Protein AF-A0A969T893-F1 (afdb_monomer_lite)

pLDDT: mean 84.57, std 11.79, range [34.81, 97.88]

Radius of gyration: 26.23 Å; chains: 1; bounding box: 63×51×63 Å

Structure (mmCIF, N/CA/C/O backbone):
data_AF-A0A969T893-F1
#
_entry.id   AF-A0A969T893-F1
#
loop_
_atom_site.group_PDB
_atom_site.id
_atom_site.type_symbol
_atom_site.label_atom_id
_atom_site.label_alt_id
_atom_site.label_comp_id
_atom_site.label_asym_id
_atom_site.label_entity_id
_atom_site.label_seq_id
_atom_site.pdbx_PDB_ins_code
_atom_site.Cartn_x
_atom_site.Cartn_y
_atom_site.Cartn_z
_atom_site.occupancy
_atom_site.B_iso_or_equiv
_atom_site.auth_seq_id
_atom_site.auth_comp_id
_atom_site.auth_asym_id
_atom_site.auth_atom_id
_atom_site.pdbx_PDB_model_num
ATOM 1 N N . MET A 1 1 ? -31.588 -0.074 7.763 1.00 34.81 1 MET A N 1
ATOM 2 C CA . MET A 1 1 ? -30.887 1.137 8.242 1.00 34.81 1 MET A CA 1
ATOM 3 C C . MET A 1 1 ? -30.073 0.731 9.460 1.00 34.81 1 MET A C 1
ATOM 5 O O . MET A 1 1 ? -30.646 0.595 10.532 1.00 34.81 1 MET A O 1
ATOM 9 N N . ASN A 1 2 ? -28.788 0.405 9.280 1.00 41.78 2 ASN A N 1
ATOM 10 C CA . ASN A 1 2 ? -27.920 0.052 10.407 1.00 41.78 2 ASN A CA 1
ATOM 11 C C . ASN A 1 2 ? -27.783 1.277 11.311 1.00 41.78 2 ASN A C 1
ATOM 13 O O . ASN A 1 2 ? -27.511 2.373 10.822 1.00 41.78 2 ASN A O 1
ATOM 17 N N . SER A 1 3 ? -27.997 1.107 12.616 1.00 44.56 3 SER A N 1
ATOM 18 C CA . SER A 1 3 ? -27.698 2.157 13.586 1.00 44.56 3 SER A CA 1
ATOM 19 C C . SER A 1 3 ? -26.225 2.529 13.425 1.00 44.56 3 SER A C 1
ATOM 21 O O . SER A 1 3 ? -25.372 1.657 13.603 1.00 44.56 3 SER A O 1
ATOM 23 N N . LEU A 1 4 ? -25.929 3.778 13.062 1.00 57.06 4 LEU A N 1
ATOM 24 C CA . LEU A 1 4 ? -24.559 4.278 12.940 1.00 57.06 4 LEU A CA 1
ATOM 25 C C . LEU A 1 4 ? -23.829 4.007 14.260 1.00 57.06 4 LEU A C 1
ATOM 27 O O . LEU A 1 4 ? -24.128 4.605 15.295 1.00 57.06 4 LEU A O 1
ATOM 31 N N . SER A 1 5 ? -22.924 3.030 14.246 1.00 67.00 5 SER A N 1
ATOM 32 C CA . SER A 1 5 ? -22.119 2.685 15.408 1.00 67.00 5 SER A CA 1
ATOM 33 C C . SER A 1 5 ? -21.242 3.877 15.774 1.00 67.00 5 SER A C 1
ATOM 35 O O . SER A 1 5 ? -20.654 4.506 14.895 1.00 67.00 5 SER A O 1
ATOM 37 N N . THR A 1 6 ? -21.127 4.177 17.066 1.00 84.31 6 THR A N 1
ATOM 38 C CA . THR A 1 6 ? -20.240 5.233 17.560 1.00 84.31 6 THR A CA 1
ATOM 39 C C . THR A 1 6 ? -18.818 5.024 17.038 1.00 84.31 6 THR A C 1
ATOM 41 O O . THR A 1 6 ? -18.181 4.016 17.361 1.00 84.31 6 THR A O 1
ATOM 44 N N . THR A 1 7 ? -18.344 5.974 16.231 1.00 88.56 7 THR A N 1
ATOM 45 C CA . THR A 1 7 ? -17.063 5.891 15.522 1.00 88.56 7 THR A CA 1
ATOM 46 C C . THR A 1 7 ? -16.061 6.863 16.139 1.00 88.56 7 THR A C 1
ATOM 48 O O . THR A 1 7 ? -16.397 8.017 16.425 1.00 88.56 7 THR A O 1
ATOM 51 N N . GLY A 1 8 ? -14.837 6.391 16.374 1.00 90.06 8 GLY A N 1
ATOM 52 C CA . GLY A 1 8 ? -13.720 7.205 16.847 1.00 90.06 8 GLY A CA 1
ATOM 53 C C . GLY A 1 8 ? -12.590 7.240 15.826 1.00 90.06 8 GLY A C 1
ATOM 54 O O . GLY A 1 8 ? -12.178 6.185 15.348 1.00 90.06 8 GLY A O 1
ATOM 55 N N . ILE A 1 9 ? -12.097 8.437 15.502 1.00 90.81 9 ILE A N 1
ATOM 56 C CA . ILE A 1 9 ? -11.007 8.660 14.547 1.00 90.81 9 ILE A CA 1
ATOM 57 C C . ILE A 1 9 ? -9.758 9.131 15.292 1.00 90.81 9 ILE A C 1
ATOM 59 O O . ILE A 1 9 ? -9.785 10.111 16.041 1.00 90.81 9 ILE A O 1
ATOM 63 N N . TYR A 1 10 ? -8.652 8.441 15.040 1.00 89.81 10 TYR A N 1
ATOM 64 C CA . TYR A 1 10 ? -7.343 8.715 15.614 1.00 89.81 10 TYR A CA 1
ATOM 65 C C . TYR A 1 10 ? -6.355 9.025 14.494 1.00 89.81 10 TYR A C 1
ATOM 67 O O . TYR A 1 10 ? -6.099 8.180 13.636 1.00 89.81 10 TYR A O 1
ATOM 75 N N . PHE A 1 11 ? -5.805 10.238 14.501 1.00 89.31 11 PHE A N 1
ATOM 76 C CA . PHE A 1 11 ? -4.876 10.695 13.472 1.00 89.31 11 PHE A CA 1
ATOM 77 C C . PHE A 1 11 ? -3.423 10.458 13.891 1.00 89.31 11 PHE A C 1
ATOM 79 O O . PHE A 1 11 ? -2.963 11.085 14.840 1.00 89.31 11 PHE A O 1
ATOM 86 N N . TYR A 1 12 ? -2.687 9.594 13.198 1.00 87.75 12 TYR A N 1
ATOM 87 C CA . TYR A 1 12 ? -1.300 9.254 13.523 1.00 87.75 12 TYR A CA 1
ATOM 88 C C . TYR A 1 12 ? -0.337 9.639 12.399 1.00 87.75 12 TYR A C 1
ATOM 90 O O . TYR A 1 12 ? -0.480 9.174 11.274 1.00 87.75 12 TYR A O 1
ATOM 98 N N . PHE A 1 13 ? 0.667 10.456 12.729 1.00 84.00 13 PHE A N 1
ATOM 99 C CA . PHE A 1 13 ? 1.711 10.887 11.799 1.00 84.00 13 PHE A CA 1
ATOM 100 C C . PHE A 1 13 ? 3.097 10.566 12.363 1.00 84.00 13 PHE A C 1
ATOM 102 O O . PHE A 1 13 ? 3.446 11.022 13.453 1.00 84.00 13 PHE A O 1
ATOM 109 N N . SER A 1 14 ? 3.898 9.797 11.628 1.00 75.81 14 SER A N 1
ATOM 110 C CA . SER A 1 14 ? 5.196 9.277 12.075 1.00 75.81 14 SER A CA 1
ATOM 111 C C . SER A 1 14 ? 6.263 10.357 12.312 1.00 75.81 14 SER A C 1
ATOM 113 O O . SER A 1 14 ? 7.111 10.200 13.191 1.00 75.81 14 SER A O 1
ATOM 115 N N . LYS A 1 15 ? 6.223 11.469 11.562 1.00 68.44 15 LYS A N 1
ATOM 116 C CA . LYS A 1 15 ? 7.228 12.554 11.602 1.00 68.44 15 LYS A CA 1
ATOM 117 C C . LYS A 1 15 ? 6.696 13.888 12.144 1.00 68.44 15 LYS A C 1
ATOM 119 O O . LYS A 1 15 ? 7.289 14.935 11.899 1.00 68.44 15 LYS A O 1
ATOM 124 N N . GLY A 1 16 ? 5.620 13.845 12.930 1.00 62.06 16 GLY A N 1
ATOM 125 C CA . GLY A 1 16 ? 4.948 15.035 13.455 1.00 62.06 16 GLY A CA 1
ATOM 126 C C . GLY A 1 16 ? 3.806 15.516 12.558 1.00 62.06 16 GLY A C 1
ATOM 127 O O . GLY A 1 16 ? 3.699 15.161 11.387 1.00 62.06 16 GLY A O 1
ATOM 128 N N . THR A 1 17 ? 2.896 16.286 13.147 1.00 55.81 17 THR A N 1
ATOM 129 C CA . THR A 1 17 ? 1.654 16.745 12.522 1.00 55.81 17 THR A CA 1
ATOM 130 C C . THR A 1 17 ? 1.899 17.944 11.606 1.00 55.81 17 THR A C 1
ATOM 132 O O . THR A 1 17 ? 2.332 19.000 12.065 1.00 55.81 17 THR A O 1
ATOM 135 N N . HIS A 1 18 ? 1.498 17.848 10.335 1.00 58.03 18 HIS A N 1
ATOM 136 C CA . HIS A 1 18 ? 1.172 19.037 9.537 1.00 58.03 18 HIS A CA 1
ATOM 137 C C . HIS A 1 18 ? -0.128 19.641 10.104 1.00 58.03 18 HIS A C 1
ATOM 139 O O . HIS A 1 18 ? -1.239 19.311 9.689 1.00 58.03 18 HIS A O 1
ATOM 145 N N . ALA A 1 19 ? 0.020 20.438 11.166 1.00 57.19 19 ALA A N 1
ATOM 146 C CA . ALA A 1 19 ? -1.054 20.775 12.099 1.00 57.19 19 ALA A CA 1
ATOM 147 C C . ALA A 1 19 ? -2.145 21.699 11.529 1.00 57.19 19 ALA A C 1
ATOM 149 O O . ALA A 1 19 ? -3.284 21.627 11.984 1.00 57.19 19 ALA A O 1
ATOM 150 N N . SER A 1 20 ? -1.842 22.553 10.545 1.00 61.16 20 SER A N 1
ATOM 151 C CA . SER A 1 20 ? -2.807 23.546 10.046 1.00 61.16 20 SER A CA 1
ATOM 152 C C . SER A 1 20 ? -3.975 22.903 9.296 1.00 61.16 20 SER A C 1
ATOM 154 O O . SER A 1 20 ? -5.131 23.191 9.595 1.00 61.16 20 SER A O 1
ATOM 156 N N . ASN A 1 21 ? -3.691 21.977 8.380 1.00 70.81 21 ASN A N 1
ATOM 157 C CA . ASN A 1 21 ? -4.708 21.442 7.468 1.00 70.81 21 ASN A CA 1
ATOM 158 C C . ASN A 1 21 ? -5.485 20.279 8.085 1.00 70.81 21 ASN A C 1
ATOM 160 O O . ASN A 1 21 ? -6.641 20.039 7.732 1.00 70.81 21 ASN A O 1
ATOM 164 N N . LEU A 1 22 ? -4.878 19.597 9.061 1.00 79.50 22 LEU A N 1
ATOM 165 C CA . LEU A 1 22 ? -5.578 18.609 9.866 1.00 79.50 22 LEU A CA 1
ATOM 166 C C . LEU A 1 22 ? -6.760 19.254 10.602 1.00 79.50 22 LEU A C 1
ATOM 168 O O . LEU A 1 22 ? -7.856 18.708 10.562 1.00 79.50 22 LEU A O 1
ATOM 172 N N . ASN A 1 23 ? -6.582 20.445 11.184 1.00 81.50 23 ASN A N 1
ATOM 173 C CA . ASN A 1 23 ? -7.652 21.146 11.905 1.00 81.50 23 ASN A CA 1
ATOM 174 C C . ASN A 1 23 ? -8.888 21.409 11.036 1.00 81.50 23 ASN A C 1
ATOM 176 O O . ASN A 1 23 ? -10.012 21.316 11.522 1.00 81.50 23 ASN A O 1
ATOM 180 N N . GLU A 1 24 ? -8.707 21.692 9.747 1.00 83.19 24 GLU A N 1
ATOM 181 C CA . GLU A 1 24 ? -9.835 21.912 8.842 1.00 83.19 24 GLU A CA 1
ATOM 182 C C . GLU A 1 24 ? -10.592 20.620 8.514 1.00 83.19 24 GLU A C 1
ATOM 184 O O . GLU A 1 24 ? -11.817 20.638 8.392 1.00 83.19 24 GLU A O 1
ATOM 189 N N . ILE A 1 25 ? -9.878 19.498 8.377 1.00 86.06 25 ILE A N 1
ATOM 190 C CA . ILE A 1 25 ? -10.494 18.173 8.211 1.00 86.06 25 ILE A CA 1
ATOM 191 C C . ILE A 1 25 ? -11.264 17.811 9.482 1.00 86.06 25 ILE A C 1
ATOM 193 O O . ILE A 1 25 ? -12.417 17.399 9.402 1.00 86.06 25 ILE A O 1
ATOM 197 N N . ILE A 1 26 ? -10.663 18.033 10.652 1.00 85.25 26 ILE A N 1
ATOM 198 C CA . ILE A 1 26 ? -11.304 17.829 11.955 1.00 85.25 26 ILE A CA 1
ATOM 199 C C . ILE A 1 26 ? -12.596 18.655 12.051 1.00 85.25 26 ILE A C 1
ATOM 201 O O . ILE A 1 26 ? -13.650 18.099 12.344 1.00 85.25 26 ILE A O 1
ATOM 205 N N . ALA A 1 27 ? -12.546 19.950 11.724 1.00 84.94 27 ALA A N 1
ATOM 206 C CA . ALA A 1 27 ? -13.710 20.839 11.757 1.00 84.94 27 ALA A CA 1
ATOM 207 C C . ALA A 1 27 ? -14.814 20.441 10.761 1.00 84.94 27 ALA A C 1
ATOM 209 O O . ALA A 1 27 ? -15.993 20.716 10.988 1.00 84.94 27 ALA A O 1
ATOM 210 N N . TYR A 1 28 ? -14.453 19.810 9.640 1.00 86.44 28 TYR A N 1
ATOM 211 C CA . TYR A 1 28 ? -15.427 19.251 8.707 1.00 86.44 28 TYR A CA 1
ATOM 212 C C . TYR A 1 28 ? -16.107 18.006 9.291 1.00 86.44 28 TYR A C 1
ATOM 214 O O . TYR A 1 28 ? -17.333 17.900 9.259 1.00 86.44 28 TYR A O 1
ATOM 222 N N . LEU A 1 29 ? -15.318 17.085 9.847 1.00 86.25 29 LEU A N 1
ATOM 223 C CA . LEU A 1 29 ? -15.796 15.816 10.399 1.00 86.25 29 LEU A CA 1
ATOM 224 C C . LEU A 1 29 ? -16.640 15.991 11.666 1.00 86.25 29 LEU A C 1
ATOM 226 O O . LEU A 1 29 ? -17.549 15.199 11.891 1.00 86.25 29 LEU A O 1
ATOM 230 N N . ASP A 1 30 ? -16.400 17.043 12.449 1.00 84.31 30 ASP A N 1
ATOM 231 C CA . ASP A 1 30 ? -17.173 17.369 13.658 1.00 84.31 30 ASP A CA 1
ATOM 232 C C . ASP A 1 30 ? -18.661 17.654 13.363 1.00 84.31 30 ASP A C 1
ATOM 234 O O . ASP A 1 30 ? -19.528 17.514 14.221 1.00 84.31 30 ASP A O 1
ATOM 238 N N . LYS A 1 31 ? -18.991 17.987 12.107 1.00 85.12 31 LYS A N 1
ATOM 239 C CA . LYS A 1 31 ? -20.377 18.184 11.650 1.00 85.12 31 LYS A CA 1
ATOM 240 C C . LYS A 1 31 ? -21.129 16.869 11.419 1.00 85.12 31 LYS A C 1
ATOM 242 O O . LYS A 1 31 ? -22.339 16.899 11.191 1.00 85.12 31 LYS A O 1
ATOM 247 N N . ILE A 1 32 ? -20.438 15.727 11.417 1.00 82.06 32 ILE A N 1
ATOM 248 C CA . ILE A 1 32 ? -21.025 14.422 11.104 1.00 82.06 32 ILE A CA 1
ATOM 249 C C . ILE A 1 32 ? -21.651 13.818 12.369 1.00 82.06 32 ILE A C 1
ATOM 251 O O . ILE A 1 32 ? -20.958 13.620 13.370 1.00 82.06 32 ILE A O 1
ATOM 255 N N . PRO A 1 33 ? -22.947 13.455 12.347 1.00 73.12 33 PRO A N 1
ATOM 256 C CA . PRO A 1 33 ? -23.588 12.832 13.498 1.00 73.12 33 PRO A CA 1
ATOM 257 C C . PRO A 1 33 ? -22.953 11.467 13.815 1.00 73.12 33 PRO A C 1
ATOM 259 O O . PRO A 1 33 ? -22.668 10.680 12.915 1.00 73.12 33 PRO A O 1
ATOM 262 N N . ASN A 1 34 ? -22.813 11.148 15.108 1.00 72.44 34 ASN A N 1
ATOM 263 C CA . ASN A 1 34 ? -22.262 9.891 15.660 1.00 72.44 34 ASN A CA 1
ATOM 264 C C . ASN A 1 34 ? -20.729 9.741 15.660 1.00 72.44 34 ASN A C 1
ATOM 266 O O . ASN A 1 34 ? -20.220 8.685 16.064 1.00 72.44 34 ASN A O 1
ATOM 270 N N . LEU A 1 35 ? -19.994 10.790 15.289 1.00 77.50 35 LEU A N 1
ATOM 271 C CA . LEU A 1 35 ? -18.551 10.859 15.481 1.00 77.50 35 LEU A CA 1
ATOM 272 C C . LEU A 1 35 ? -18.236 11.365 16.897 1.00 77.50 35 LEU A C 1
ATOM 274 O O . LEU A 1 35 ? -18.719 12.419 17.295 1.00 77.50 35 LEU A O 1
ATOM 278 N N . LYS A 1 36 ? -17.474 10.599 17.689 1.00 68.19 36 LYS A N 1
ATOM 279 C CA . LYS A 1 36 ? -17.186 10.952 19.099 1.00 68.19 36 LYS A CA 1
ATOM 280 C C . LYS A 1 36 ? -15.726 11.265 19.403 1.00 68.19 36 LYS A C 1
ATOM 282 O O . LYS A 1 36 ? -15.437 11.777 20.484 1.00 68.19 36 LYS A O 1
ATOM 287 N N . ILE A 1 37 ? -14.802 10.917 18.510 1.00 61.75 37 ILE A N 1
ATOM 288 C CA . ILE A 1 37 ? -13.371 11.142 18.732 1.00 61.75 37 ILE A CA 1
ATOM 289 C C . ILE A 1 37 ? -12.746 11.679 17.468 1.00 61.75 37 ILE A C 1
ATOM 291 O O . ILE A 1 37 ? -12.813 11.032 16.425 1.00 61.75 37 ILE A O 1
ATOM 295 N N . ILE A 1 38 ? -12.107 12.834 17.614 1.00 60.94 38 ILE A N 1
ATOM 296 C CA . ILE A 1 38 ? -11.200 13.380 16.628 1.00 60.94 38 ILE A CA 1
ATOM 297 C C . ILE A 1 38 ? -9.974 13.908 17.374 1.00 60.94 38 ILE A C 1
ATOM 299 O O . ILE A 1 38 ? -9.980 15.031 17.877 1.00 60.94 38 ILE A O 1
ATOM 303 N N . HIS A 1 39 ? -8.928 13.092 17.497 1.00 68.25 39 HIS A N 1
ATOM 304 C CA . HIS A 1 39 ? -7.685 13.542 18.122 1.00 68.25 39 HIS A CA 1
ATOM 305 C C . HIS A 1 39 ? -6.466 13.184 17.271 1.00 68.25 39 HIS A C 1
ATOM 307 O O . HIS A 1 39 ? -6.402 12.072 16.734 1.00 68.25 39 HIS A O 1
ATOM 313 N N . PRO A 1 40 ? -5.463 14.079 17.187 1.00 67.62 40 PRO A N 1
ATOM 314 C CA . PRO A 1 40 ? -4.110 13.643 16.895 1.00 67.62 40 PRO A CA 1
ATOM 315 C C . PRO A 1 40 ? -3.684 12.647 17.981 1.00 67.62 40 PRO A C 1
ATOM 317 O O . PRO A 1 40 ? -3.803 12.907 19.179 1.00 67.62 40 PRO A O 1
ATOM 320 N N . PHE A 1 41 ? -3.250 11.473 17.549 1.00 75.62 41 PHE A N 1
ATOM 321 C CA . PHE A 1 41 ? -2.817 10.386 18.401 1.00 75.62 41 PHE A CA 1
ATOM 322 C C . PHE A 1 41 ? -1.301 10.440 18.555 1.00 75.62 41 PHE A C 1
ATOM 324 O O . PHE A 1 41 ? -0.552 10.220 17.603 1.00 75.62 41 PHE A O 1
ATOM 331 N N . ASP A 1 42 ? -0.856 10.708 19.778 1.00 75.81 42 ASP A N 1
ATOM 332 C CA . ASP A 1 42 ? 0.551 10.644 20.152 1.00 75.81 42 ASP A CA 1
ATOM 333 C C . ASP A 1 42 ? 0.855 9.288 20.798 1.00 75.81 42 ASP A C 1
ATOM 335 O O . ASP A 1 42 ? 0.465 9.006 21.933 1.00 75.81 42 ASP A O 1
ATOM 339 N N . LEU A 1 43 ? 1.591 8.438 20.084 1.00 73.25 43 LEU A N 1
ATOM 340 C CA . LEU A 1 43 ? 1.965 7.117 20.581 1.00 73.25 43 LEU A CA 1
ATOM 341 C C . LEU A 1 43 ? 2.725 7.188 21.919 1.00 73.25 43 LEU A C 1
ATOM 343 O O . LEU A 1 43 ? 2.513 6.337 22.787 1.00 73.25 43 LEU A O 1
ATOM 347 N N . GLN A 1 44 ? 3.561 8.209 22.131 1.00 71.81 44 GLN A N 1
ATOM 348 C CA . GLN A 1 44 ? 4.328 8.348 23.370 1.00 71.81 44 GLN A CA 1
ATOM 349 C C . GLN A 1 44 ? 3.402 8.648 24.552 1.00 71.81 44 GLN A C 1
ATOM 351 O O . GLN A 1 44 ? 3.480 7.973 25.579 1.00 71.81 44 GLN A O 1
ATOM 356 N N . ALA A 1 45 ? 2.448 9.569 24.387 1.00 67.94 45 ALA A N 1
ATOM 357 C CA . ALA A 1 45 ? 1.511 9.962 25.443 1.00 67.94 45 ALA A CA 1
ATOM 358 C C . ALA A 1 45 ? 0.536 8.844 25.875 1.00 67.94 45 ALA A C 1
ATOM 360 O O . ALA A 1 45 ? -0.002 8.883 26.994 1.00 67.94 45 ALA A O 1
ATOM 361 N N . PHE A 1 46 ? 0.296 7.857 25.003 1.00 69.12 46 PHE A N 1
ATOM 362 C CA . PHE A 1 46 ? -0.678 6.781 25.214 1.00 69.12 46 PHE A CA 1
ATOM 363 C C . PHE A 1 46 ? -0.061 5.418 25.565 1.00 69.12 46 PHE A C 1
ATOM 365 O O . PHE A 1 46 ? -0.770 4.572 26.110 1.00 69.12 46 PHE A O 1
ATOM 372 N N . SER A 1 47 ? 1.237 5.211 25.330 1.00 67.38 47 SER A N 1
ATOM 373 C CA . SER A 1 47 ? 1.908 3.905 25.470 1.00 67.38 47 SER A CA 1
ATOM 374 C C . SER A 1 47 ? 1.999 3.333 26.899 1.00 67.38 47 SER A C 1
ATOM 376 O O . SER A 1 47 ? 2.190 2.129 27.042 1.00 67.38 47 SER A O 1
ATOM 378 N N . GLY A 1 48 ? 1.826 4.140 27.958 1.00 61.84 48 GLY A N 1
ATOM 379 C CA . GLY A 1 48 ? 2.190 3.726 29.326 1.00 61.84 48 GLY A CA 1
ATOM 380 C C . GLY A 1 48 ? 1.077 3.413 30.340 1.00 61.84 48 GLY A C 1
ATOM 381 O O . GLY A 1 48 ? 1.391 2.848 31.377 1.00 61.84 48 GLY A O 1
ATOM 382 N N . ASN A 1 49 ? -0.196 3.777 30.113 1.00 62.06 49 ASN A N 1
ATOM 383 C CA . ASN A 1 49 ? -1.164 3.922 31.230 1.00 62.06 49 ASN A CA 1
ATOM 384 C C . ASN A 1 49 ? -2.601 3.409 30.972 1.00 62.06 49 ASN A C 1
ATOM 386 O O . ASN A 1 49 ? -3.547 3.923 31.574 1.00 62.06 49 ASN A O 1
ATOM 390 N N . ASP A 1 50 ? -2.811 2.475 30.034 1.00 75.94 50 ASP A N 1
ATOM 391 C CA . ASP A 1 50 ? -4.158 2.034 29.594 1.00 75.94 50 ASP A CA 1
ATOM 392 C C . ASP A 1 50 ? -5.092 3.200 29.188 1.00 75.94 50 ASP A C 1
ATOM 394 O O . ASP A 1 50 ? -6.316 3.077 29.144 1.00 75.94 50 ASP A O 1
ATOM 398 N N . ARG A 1 51 ? -4.506 4.360 28.859 1.00 81.88 51 ARG A N 1
ATOM 399 C CA . ARG A 1 51 ? -5.227 5.585 28.488 1.00 81.88 51 ARG A CA 1
ATOM 400 C C . ARG A 1 51 ? -6.093 5.375 27.259 1.00 81.88 51 ARG A C 1
ATOM 402 O O . ARG A 1 51 ? -7.220 5.849 27.241 1.00 81.88 51 ARG A O 1
ATOM 409 N N . LEU A 1 52 ? -5.576 4.647 26.270 1.00 85.75 52 LEU A N 1
ATOM 410 C CA . LEU A 1 52 ? -6.320 4.337 25.055 1.00 85.75 52 LEU A CA 1
ATOM 411 C C . LEU A 1 52 ? -7.551 3.473 25.361 1.00 85.75 52 LEU A C 1
ATOM 413 O O . LEU A 1 52 ? -8.643 3.785 24.906 1.00 85.75 52 LEU A O 1
ATOM 417 N N . THR A 1 53 ? -7.386 2.433 26.182 1.00 86.69 53 THR A N 1
ATOM 418 C CA . THR A 1 53 ? -8.482 1.560 26.624 1.00 86.69 53 THR A CA 1
ATOM 419 C C . THR A 1 53 ? -9.580 2.372 27.314 1.00 86.69 53 THR A C 1
ATOM 421 O O . THR A 1 53 ? -10.741 2.284 26.928 1.00 86.69 53 THR A O 1
ATOM 424 N N . LYS A 1 54 ? -9.200 3.239 28.265 1.00 87.12 54 LYS A N 1
ATOM 425 C CA . LYS A 1 54 ? -10.135 4.125 28.978 1.00 87.12 54 LYS A CA 1
ATOM 426 C C . LYS A 1 54 ? -10.813 5.135 28.053 1.00 87.12 54 LYS A C 1
ATOM 428 O O . LYS A 1 54 ? -11.985 5.433 28.242 1.00 87.12 54 LYS A O 1
ATOM 433 N N . ASP A 1 55 ? -10.095 5.681 27.075 1.00 85.62 55 ASP A N 1
ATOM 434 C CA . ASP A 1 55 ? -10.647 6.632 26.102 1.00 85.62 55 ASP A CA 1
ATOM 435 C C . ASP A 1 55 ? -11.708 5.969 25.208 1.00 85.62 55 ASP A C 1
ATOM 437 O O . ASP A 1 55 ? -12.804 6.511 25.050 1.00 85.62 55 ASP A O 1
ATOM 441 N N . ILE A 1 56 ? -11.420 4.763 24.704 1.00 86.44 56 ILE A N 1
ATOM 442 C CA . ILE A 1 56 ? -12.354 3.952 23.908 1.00 86.44 56 ILE A CA 1
ATOM 443 C C . ILE A 1 56 ? -13.590 3.577 24.739 1.00 86.44 56 ILE A C 1
ATOM 445 O O . ILE A 1 56 ? -14.719 3.724 24.264 1.00 86.44 56 ILE A O 1
ATOM 449 N N . GLU A 1 57 ? -13.385 3.131 25.981 1.00 86.75 57 GLU A N 1
ATOM 450 C CA . GLU A 1 57 ? -14.446 2.697 26.895 1.00 86.75 57 GLU A CA 1
ATOM 451 C C . GLU A 1 57 ? -15.356 3.855 27.326 1.00 86.75 57 GLU A C 1
ATOM 453 O O . GLU A 1 57 ? -16.564 3.804 27.096 1.00 86.75 57 GLU A O 1
ATOM 458 N N . ASN A 1 58 ? -14.789 4.943 27.863 1.00 84.94 58 ASN A N 1
ATOM 459 C CA . ASN A 1 58 ? -15.549 6.091 28.377 1.00 84.94 58 ASN A CA 1
ATOM 460 C C . ASN A 1 58 ? -16.410 6.756 27.301 1.00 84.94 58 ASN A C 1
ATOM 462 O O . ASN A 1 58 ? -17.495 7.266 27.580 1.00 84.94 58 ASN A O 1
ATOM 466 N N . LYS A 1 59 ? -15.924 6.776 26.057 1.00 82.50 59 LYS A N 1
ATOM 467 C CA . LYS A 1 59 ? -16.647 7.377 24.932 1.00 82.50 59 LYS A CA 1
ATOM 468 C C . LYS A 1 59 ? -17.575 6.373 24.238 1.00 82.50 59 LYS A C 1
ATOM 470 O O . LYS A 1 59 ? -18.435 6.780 23.450 1.00 82.50 59 LYS A O 1
ATOM 475 N N . GLY A 1 60 ? -17.475 5.084 24.568 1.00 82.25 60 GLY A N 1
ATOM 476 C CA . GLY A 1 60 ? -18.297 4.013 24.009 1.00 82.25 60 GLY A CA 1
ATOM 477 C C . GLY A 1 60 ? -18.055 3.806 22.515 1.00 82.25 60 GLY A C 1
ATOM 478 O O . GLY A 1 60 ? -19.009 3.620 21.758 1.00 82.25 60 GLY A O 1
ATOM 479 N N . VAL A 1 61 ? -16.798 3.912 22.072 1.00 85.38 61 VAL A N 1
ATOM 480 C CA . VAL A 1 61 ? -16.429 3.745 20.661 1.00 85.38 61 VAL A CA 1
ATOM 481 C C . VAL A 1 61 ? -16.512 2.274 20.269 1.00 85.38 61 VAL A C 1
ATOM 483 O O . VAL A 1 61 ? -15.877 1.419 20.878 1.00 85.38 61 VAL A O 1
ATOM 486 N N . LYS A 1 62 ? -17.297 1.983 19.228 1.00 86.19 62 LYS A N 1
ATOM 487 C CA . LYS A 1 62 ? -17.512 0.624 18.699 1.00 86.19 62 LYS A CA 1
ATOM 488 C C . LYS A 1 62 ? -16.728 0.348 17.419 1.00 86.19 62 LYS A C 1
ATOM 490 O O . LYS A 1 62 ? -16.439 -0.811 17.121 1.00 86.19 62 LYS A O 1
ATOM 495 N N . LYS A 1 63 ? -16.422 1.409 16.671 1.00 90.31 63 LYS A N 1
ATOM 496 C CA . LYS A 1 63 ? -15.674 1.395 15.415 1.00 90.31 63 LYS A CA 1
ATOM 497 C C . LYS A 1 63 ? -14.513 2.369 15.523 1.00 90.31 63 LYS A C 1
ATOM 499 O O . LYS A 1 63 ? -14.715 3.527 15.889 1.00 90.31 63 LYS A O 1
ATOM 504 N N . VAL A 1 64 ? -13.310 1.902 15.227 1.00 92.06 64 VAL A N 1
ATOM 505 C CA . VAL A 1 64 ? -12.086 2.696 15.354 1.00 92.06 64 VAL A CA 1
ATOM 506 C C . VAL A 1 64 ? -11.514 2.913 13.965 1.00 92.06 64 VAL A C 1
ATOM 508 O O . VAL A 1 64 ? -11.275 1.956 13.240 1.00 92.06 64 VAL A O 1
ATOM 511 N N . ILE A 1 65 ? -11.269 4.164 13.602 1.00 93.56 65 ILE A N 1
ATOM 512 C CA . ILE A 1 65 ? -10.566 4.529 12.376 1.00 93.56 65 ILE A CA 1
ATOM 513 C C . ILE A 1 65 ? -9.212 5.098 12.781 1.00 93.56 65 ILE A C 1
ATOM 515 O O . ILE A 1 65 ? -9.137 6.036 13.574 1.00 93.56 65 ILE A O 1
ATOM 519 N N . ILE A 1 66 ? -8.143 4.536 12.232 1.00 93.00 66 ILE A N 1
ATOM 520 C CA . ILE A 1 66 ? -6.784 5.045 12.392 1.00 93.00 66 ILE A CA 1
ATOM 521 C C . ILE A 1 66 ? -6.376 5.654 11.057 1.00 93.00 66 ILE A C 1
ATOM 523 O O . ILE A 1 66 ? -6.282 4.935 10.065 1.00 93.00 66 ILE A O 1
ATOM 527 N N . ALA A 1 67 ? -6.148 6.962 11.025 1.00 92.00 67 ALA A N 1
ATOM 528 C CA . ALA A 1 67 ? -5.870 7.701 9.799 1.00 92.00 67 ALA A CA 1
ATOM 529 C C . ALA A 1 67 ? -4.509 8.397 9.853 1.00 92.00 67 ALA A C 1
ATOM 531 O O . ALA A 1 67 ? -4.144 8.929 10.897 1.00 92.00 67 ALA A O 1
ATOM 532 N N . GLY A 1 68 ? -3.764 8.440 8.749 1.00 90.00 68 GLY A N 1
ATOM 533 C CA . GLY A 1 68 ? -2.502 9.182 8.701 1.00 90.00 68 GLY A CA 1
ATOM 534 C C . GLY A 1 68 ? -1.482 8.633 7.714 1.00 90.00 68 GLY A C 1
ATOM 535 O O . GLY A 1 68 ? -1.862 7.992 6.744 1.00 90.00 68 GLY A O 1
ATOM 536 N N . ASP A 1 69 ? -0.194 8.892 7.943 1.00 87.56 69 ASP A N 1
ATOM 537 C CA . ASP A 1 69 ? 0.894 8.505 7.024 1.00 87.56 69 ASP A CA 1
ATOM 538 C C . ASP A 1 69 ? 1.369 7.053 7.192 1.00 87.56 69 ASP A C 1
ATOM 540 O O . ASP A 1 69 ? 2.067 6.514 6.335 1.00 87.56 69 ASP A O 1
ATOM 544 N N . SER A 1 70 ? 1.077 6.446 8.341 1.00 87.94 70 SER A N 1
ATOM 545 C CA . SER A 1 70 ? 1.497 5.090 8.696 1.00 87.94 70 SER A CA 1
ATOM 546 C C . SER A 1 70 ? 0.574 4.457 9.753 1.00 87.94 70 SER A C 1
ATOM 548 O O . SER A 1 70 ? 1.048 3.963 10.784 1.00 87.94 70 SER A O 1
ATOM 550 N N . PRO A 1 71 ? -0.758 4.448 9.546 1.00 90.44 71 PRO A N 1
ATOM 551 C CA . PRO A 1 71 ? -1.728 3.945 10.524 1.00 90.44 71 PRO A CA 1
ATOM 552 C C . PRO A 1 71 ? -1.510 2.463 10.881 1.00 90.44 71 PRO A C 1
ATOM 554 O O . PRO A 1 71 ? -1.803 2.039 12.002 1.00 90.44 71 PRO A O 1
ATOM 557 N N . GLY A 1 72 ? -0.937 1.674 9.965 1.00 90.75 72 GLY A N 1
ATOM 558 C CA . GLY A 1 72 ? -0.621 0.263 10.192 1.00 90.75 72 GLY A CA 1
ATOM 559 C C . GLY A 1 72 ? 0.358 0.017 11.345 1.00 90.75 72 GLY A C 1
ATOM 560 O O . GLY A 1 72 ? 0.215 -0.982 12.053 1.00 90.75 72 GLY A O 1
ATOM 561 N N . MET A 1 73 ? 1.290 0.946 11.608 1.00 89.12 73 MET A N 1
ATOM 562 C CA . MET A 1 73 ? 2.297 0.790 12.671 1.00 89.12 73 MET A CA 1
ATOM 563 C C . MET A 1 73 ? 1.676 0.660 14.067 1.00 89.12 73 MET A C 1
ATOM 565 O O . MET A 1 73 ? 2.201 -0.050 14.923 1.00 89.12 73 MET A O 1
ATOM 569 N N . ILE A 1 74 ? 0.536 1.312 14.294 1.00 89.25 74 ILE A N 1
ATOM 570 C CA . ILE A 1 74 ? -0.134 1.357 15.598 1.00 89.25 74 ILE A CA 1
ATOM 571 C C . ILE A 1 74 ? -1.368 0.449 15.673 1.00 89.25 74 ILE A C 1
ATOM 573 O O . ILE A 1 74 ? -1.988 0.354 16.733 1.00 89.25 74 ILE A O 1
ATOM 577 N N . LYS A 1 75 ? -1.710 -0.287 14.602 1.00 91.75 75 LYS A N 1
ATOM 578 C CA . LYS A 1 75 ? -2.888 -1.177 14.572 1.00 91.75 75 LYS A CA 1
ATOM 579 C C . LYS A 1 75 ? -2.886 -2.173 15.731 1.00 91.75 75 LYS A C 1
ATOM 581 O O . LYS A 1 75 ? -3.901 -2.348 16.397 1.00 91.75 75 LYS A O 1
ATOM 586 N N . SER A 1 76 ? -1.747 -2.813 16.000 1.00 91.25 76 SER A N 1
ATOM 587 C CA . SER A 1 76 ? -1.632 -3.820 17.066 1.00 91.25 76 SER A CA 1
ATOM 588 C C . SER A 1 76 ? -1.840 -3.227 18.465 1.00 91.25 76 SER A C 1
ATOM 590 O O . SER A 1 76 ? -2.376 -3.897 19.349 1.00 91.25 76 SER A O 1
ATOM 592 N N . PHE A 1 77 ? -1.461 -1.962 18.663 1.00 89.31 77 PHE A N 1
ATOM 593 C CA . PHE A 1 77 ? -1.678 -1.232 19.908 1.00 89.31 77 PHE A CA 1
ATOM 594 C C . PHE A 1 77 ? -3.173 -0.972 20.140 1.00 89.31 77 PHE A C 1
ATOM 596 O O . PHE A 1 77 ? -3.695 -1.273 21.214 1.00 89.31 77 PHE A O 1
ATOM 603 N N . PHE A 1 78 ? -3.882 -0.519 19.103 1.00 91.38 78 PHE A N 1
ATOM 604 C CA . PHE A 1 78 ? -5.333 -0.330 19.143 1.00 91.38 78 PHE A CA 1
ATOM 605 C C . PHE A 1 78 ? -6.102 -1.643 19.273 1.00 91.38 78 PHE A C 1
ATOM 607 O O . PHE A 1 78 ? -7.025 -1.720 20.077 1.00 91.38 78 PHE A O 1
ATOM 614 N N . ALA A 1 79 ? -5.694 -2.697 18.564 1.00 92.00 79 ALA A N 1
ATOM 615 C CA . ALA A 1 79 ? -6.314 -4.017 18.658 1.00 92.00 79 ALA A CA 1
ATOM 616 C C . ALA A 1 79 ? -6.294 -4.556 20.094 1.00 92.00 79 ALA A C 1
ATOM 618 O O . ALA A 1 79 ? -7.308 -5.047 20.585 1.00 92.00 79 ALA A O 1
ATOM 619 N N . LYS A 1 80 ? -5.168 -4.394 20.804 1.00 90.94 80 LYS A N 1
ATOM 620 C CA . LYS A 1 80 ? -5.060 -4.758 22.224 1.00 90.94 80 LYS A CA 1
ATOM 621 C C . LYS A 1 80 ? -5.996 -3.929 23.106 1.00 90.94 80 LYS A C 1
ATOM 623 O O . LYS A 1 80 ? -6.633 -4.492 23.990 1.00 90.94 80 LYS A O 1
ATOM 628 N N . ALA A 1 81 ? -6.085 -2.618 22.879 1.00 89.75 81 ALA A N 1
ATOM 629 C CA 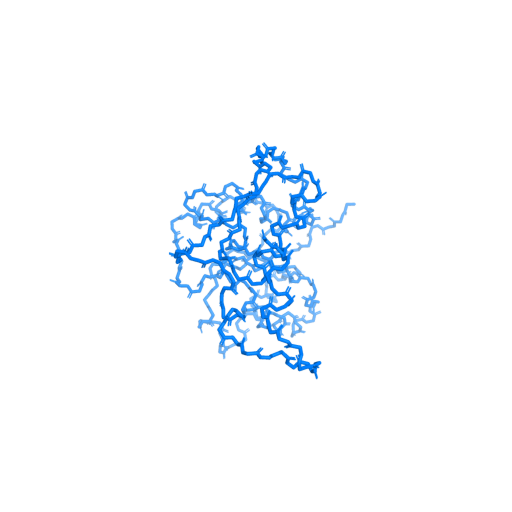. ALA A 1 81 ? -6.962 -1.743 23.657 1.00 89.75 81 ALA A CA 1
ATOM 630 C C . ALA A 1 81 ? -8.451 -2.060 23.430 1.00 89.75 81 ALA A C 1
ATOM 632 O O . ALA A 1 81 ? -9.194 -2.195 24.395 1.00 89.75 81 ALA A O 1
ATOM 633 N N . VAL A 1 82 ? -8.867 -2.261 22.176 1.00 90.62 82 VAL A N 1
ATOM 634 C CA . VAL A 1 82 ? -10.240 -2.652 21.810 1.00 90.62 82 VAL A CA 1
ATOM 635 C C . VAL A 1 82 ? -10.600 -4.028 22.377 1.00 90.62 82 VAL A C 1
ATOM 637 O O . VAL A 1 82 ? -11.687 -4.203 22.917 1.00 90.62 82 VAL A O 1
ATOM 640 N N . ALA A 1 83 ? -9.685 -5.001 22.326 1.00 90.38 83 ALA A N 1
ATOM 641 C CA . ALA A 1 83 ? -9.931 -6.317 22.914 1.00 90.38 83 ALA A CA 1
ATOM 642 C C . ALA A 1 83 ? -10.133 -6.243 24.439 1.00 90.38 83 ALA A C 1
ATOM 644 O O . ALA A 1 83 ? -10.997 -6.930 24.980 1.00 90.38 83 ALA A O 1
ATOM 645 N N . LYS A 1 84 ? -9.379 -5.379 25.140 1.00 89.50 84 LYS A N 1
ATOM 646 C CA . LYS A 1 84 ? -9.530 -5.168 26.592 1.00 89.50 84 LYS A CA 1
ATOM 647 C C . LYS A 1 84 ? -10.893 -4.587 26.984 1.00 89.50 84 LYS A C 1
ATOM 649 O O . LYS A 1 84 ? -11.357 -4.883 28.078 1.00 89.50 84 LYS A O 1
ATOM 654 N N . THR A 1 85 ? -11.534 -3.798 26.120 1.00 87.56 85 THR A N 1
ATOM 655 C CA . THR A 1 85 ? -12.887 -3.263 26.367 1.00 87.56 85 THR A CA 1
ATOM 656 C C . THR A 1 85 ? -14.003 -4.242 25.981 1.00 87.56 85 THR A C 1
ATOM 658 O O . THR A 1 85 ? -15.180 -3.903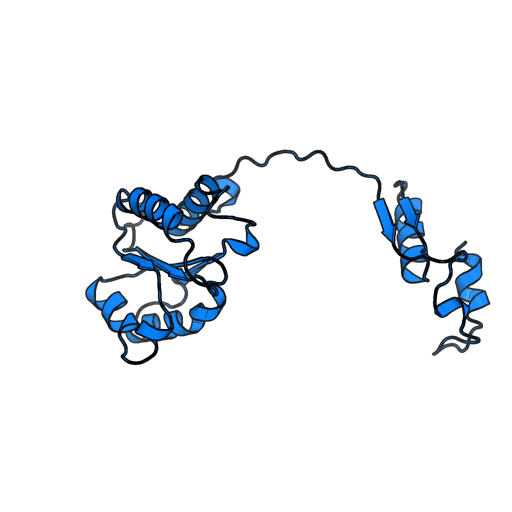 26.083 1.00 87.56 85 THR A O 1
ATOM 661 N N . GLY A 1 86 ? -13.661 -5.452 25.515 1.00 85.69 86 GLY A N 1
ATOM 662 C CA . GLY A 1 86 ? -14.623 -6.426 24.987 1.00 85.69 86 GLY A CA 1
ATOM 663 C C . GLY A 1 86 ? -15.131 -6.097 23.577 1.00 85.69 86 GLY A C 1
ATOM 664 O O . GLY A 1 86 ? -16.099 -6.702 23.118 1.00 85.69 86 GLY A O 1
ATOM 665 N N . GLY A 1 87 ? -14.506 -5.137 22.888 1.00 86.62 87 GLY A N 1
ATOM 666 C CA . GLY A 1 87 ? -14.795 -4.811 21.495 1.00 86.62 87 GLY A CA 1
ATOM 667 C C . GLY A 1 87 ? -14.159 -5.797 20.511 1.00 86.62 87 GLY A C 1
ATOM 668 O O . GLY A 1 87 ? -13.277 -6.580 20.859 1.00 86.62 87 GLY A O 1
ATOM 669 N N . ASN A 1 88 ? -14.589 -5.735 19.249 1.00 89.31 88 ASN A N 1
ATOM 670 C CA . ASN A 1 88 ? -14.036 -6.556 18.172 1.00 89.31 88 ASN A CA 1
ATOM 671 C C . ASN A 1 88 ? -12.863 -5.831 17.474 1.00 89.31 88 ASN A C 1
ATOM 673 O O . ASN A 1 88 ? -13.101 -4.779 16.873 1.00 89.31 88 ASN A O 1
ATOM 677 N N . PRO A 1 89 ? -11.627 -6.373 17.488 1.00 89.50 89 PRO A N 1
ATOM 678 C CA . PRO A 1 89 ? -10.492 -5.805 16.754 1.00 89.50 89 PRO A CA 1
ATOM 679 C C . PRO A 1 89 ? -10.698 -5.687 15.236 1.00 89.50 89 PRO A C 1
ATOM 681 O O . PRO A 1 89 ? -10.052 -4.849 14.611 1.00 89.50 89 PRO A O 1
ATOM 684 N N . GLU A 1 90 ? -11.610 -6.465 14.644 1.00 88.75 90 GLU A N 1
ATOM 685 C CA . GLU A 1 90 ? -11.956 -6.372 13.215 1.00 88.75 90 GLU A CA 1
ATOM 686 C C . GLU A 1 90 ? -12.713 -5.081 12.865 1.00 88.75 90 GLU A C 1
ATOM 688 O O . GLU A 1 90 ? -12.760 -4.679 11.708 1.00 88.75 90 GLU A O 1
ATOM 693 N N . ASN A 1 91 ? -13.247 -4.367 13.862 1.00 88.94 91 ASN A N 1
ATOM 694 C CA . ASN A 1 91 ? -13.876 -3.058 13.663 1.00 88.94 91 ASN A CA 1
ATOM 695 C C . ASN A 1 91 ? -12.851 -1.905 13.597 1.00 88.94 91 ASN A C 1
ATOM 697 O O . ASN A 1 91 ? -13.231 -0.734 13.717 1.00 88.94 91 ASN A O 1
ATOM 701 N N . ILE A 1 92 ? -11.556 -2.222 13.470 1.00 92.69 92 ILE A N 1
ATOM 702 C CA . ILE A 1 92 ? -10.480 -1.250 13.263 1.00 92.69 92 ILE A CA 1
ATOM 703 C C . ILE A 1 92 ? -10.237 -1.086 11.761 1.00 92.69 92 ILE A C 1
ATOM 705 O O . ILE A 1 92 ? -9.750 -2.001 11.098 1.00 92.69 92 ILE A O 1
ATOM 709 N N . ILE A 1 93 ? -10.499 0.112 11.249 1.00 93.75 93 ILE A N 1
ATOM 710 C CA . ILE A 1 93 ? -10.248 0.497 9.860 1.00 93.75 93 ILE A CA 1
ATOM 711 C C . ILE A 1 93 ? -8.992 1.361 9.798 1.00 93.75 93 ILE A C 1
ATOM 713 O O . ILE A 1 93 ? -8.808 2.272 10.606 1.00 93.75 93 ILE A O 1
ATOM 717 N N . LEU A 1 94 ? -8.126 1.081 8.827 1.00 93.88 94 LEU A N 1
ATOM 718 C CA . LEU A 1 94 ? -6.955 1.902 8.539 1.00 93.88 94 LEU A CA 1
ATOM 719 C C . LEU A 1 94 ? -7.247 2.807 7.344 1.00 93.88 94 LEU A C 1
ATOM 721 O O . LEU A 1 94 ? -7.794 2.353 6.344 1.00 93.88 94 LEU A O 1
ATOM 725 N N . VAL A 1 95 ? -6.852 4.071 7.446 1.00 92.62 95 VAL A N 1
ATOM 726 C CA . VAL A 1 95 ? -6.907 5.044 6.353 1.00 92.62 95 VAL A CA 1
ATOM 727 C C . VAL A 1 95 ? -5.502 5.593 6.143 1.00 92.62 95 VAL A C 1
ATOM 729 O O . VAL A 1 95 ? -5.054 6.485 6.864 1.00 92.62 95 VAL A O 1
ATOM 732 N N . ASP A 1 96 ? -4.788 5.014 5.181 1.00 91.31 96 ASP A N 1
ATOM 733 C CA . ASP A 1 96 ? -3.410 5.387 4.872 1.00 91.31 96 ASP A CA 1
ATOM 734 C C . ASP A 1 96 ? -3.378 6.492 3.809 1.00 91.31 96 ASP A C 1
ATOM 736 O O . ASP A 1 96 ? -3.710 6.290 2.642 1.00 91.31 96 ASP A O 1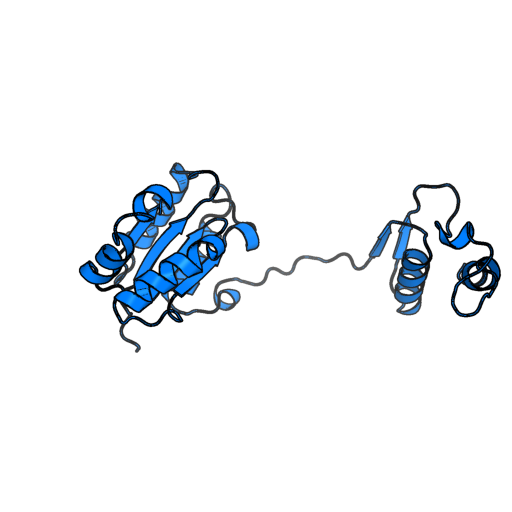
ATOM 740 N N . PHE A 1 97 ? -3.010 7.700 4.223 1.00 88.69 97 PHE A N 1
ATOM 741 C CA . PHE A 1 97 ? -2.876 8.847 3.334 1.00 88.69 97 PHE A CA 1
ATOM 742 C C . PHE A 1 97 ? -1.647 8.734 2.432 1.00 88.69 97 PHE A C 1
ATOM 744 O O . PHE A 1 97 ? -1.691 9.215 1.301 1.00 88.69 97 PHE A O 1
ATOM 751 N N . ASN A 1 98 ? -0.574 8.089 2.891 1.00 85.44 98 ASN A N 1
ATOM 752 C CA . ASN A 1 98 ? 0.665 7.977 2.131 1.00 85.44 98 ASN A CA 1
ATOM 753 C C . ASN A 1 98 ? 0.512 6.988 0.968 1.00 85.44 98 ASN A C 1
ATOM 755 O O . ASN A 1 98 ? 0.854 7.323 -0.165 1.00 85.44 98 ASN A O 1
ATOM 759 N N . GLU A 1 99 ? -0.103 5.825 1.206 1.00 83.62 99 GLU A N 1
ATOM 760 C CA . GLU A 1 99 ? -0.446 4.870 0.137 1.00 83.62 99 GLU A CA 1
ATOM 761 C C . GLU A 1 99 ? -1.365 5.493 -0.921 1.00 83.62 99 GLU A C 1
ATOM 763 O O . GLU A 1 99 ? -1.288 5.166 -2.104 1.00 83.62 99 GLU A O 1
ATOM 768 N N . GLN A 1 100 ? -2.209 6.438 -0.509 1.00 82.38 100 GLN A N 1
ATOM 769 C CA . GLN A 1 100 ? -3.144 7.132 -1.390 1.00 82.38 100 GLN A CA 1
ATOM 770 C C . GLN A 1 100 ? -2.554 8.396 -2.033 1.00 82.38 100 GLN A C 1
ATOM 772 O O . GLN A 1 100 ? -3.273 9.113 -2.741 1.00 82.38 100 GLN A O 1
ATOM 777 N N . GLY A 1 101 ? -1.264 8.681 -1.818 1.00 80.19 101 GLY A N 1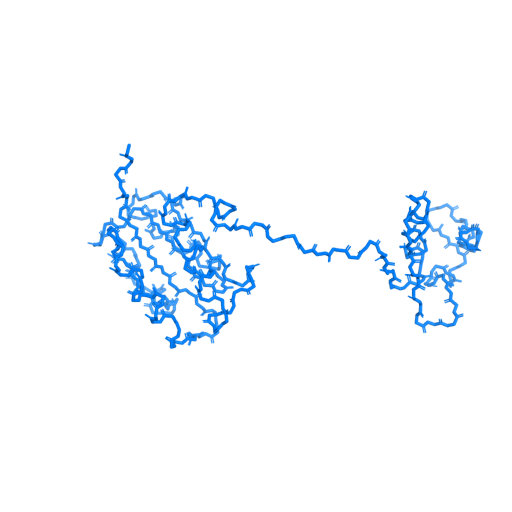
ATOM 778 C CA . GLY A 1 101 ? -0.576 9.853 -2.366 1.00 80.19 101 GLY A CA 1
ATOM 779 C C . GLY A 1 101 ? -1.177 11.181 -1.898 1.00 80.19 101 GLY A C 1
ATOM 780 O O . GLY A 1 101 ? -1.166 12.165 -2.636 1.00 80.19 101 GLY A O 1
ATOM 781 N N . ILE A 1 102 ? -1.774 11.205 -0.706 1.00 82.75 102 ILE A N 1
ATOM 782 C CA . ILE A 1 102 ? -2.444 12.376 -0.149 1.00 82.75 102 ILE A CA 1
ATOM 783 C C . ILE A 1 102 ? -1.440 13.196 0.642 1.00 82.75 102 ILE A C 1
ATOM 785 O O . ILE A 1 102 ? -1.021 12.826 1.737 1.00 82.75 102 ILE A O 1
ATOM 789 N N . SER A 1 103 ? -1.130 14.373 0.108 1.00 80.94 103 SER A N 1
ATOM 790 C CA . SER A 1 103 ? -0.626 15.473 0.918 1.00 80.94 103 SER A CA 1
ATOM 791 C C . SER A 1 103 ? -1.811 16.255 1.474 1.00 80.94 103 SER A C 1
ATOM 793 O O . SER A 1 103 ? -2.692 16.677 0.721 1.00 80.94 103 SER A O 1
ATOM 795 N N . LEU A 1 104 ? -1.827 16.493 2.788 1.00 74.38 104 LEU A N 1
ATOM 796 C CA . LEU A 1 104 ? -2.855 17.323 3.430 1.00 74.38 104 LEU A CA 1
ATOM 797 C C . LEU A 1 104 ? -2.855 18.772 2.910 1.00 74.38 104 LEU A C 1
ATOM 799 O O . LEU A 1 104 ? -3.819 19.497 3.138 1.00 74.38 104 LEU A O 1
ATOM 803 N N . GLU A 1 105 ? -1.796 19.197 2.216 1.00 74.25 105 GLU A N 1
ATOM 804 C CA . GLU A 1 105 ? -1.684 20.517 1.588 1.00 74.25 105 GLU A CA 1
ATOM 805 C C . GLU A 1 105 ? -2.429 20.630 0.260 1.00 74.25 105 GLU A C 1
ATOM 807 O O . GLU A 1 105 ? -2.987 21.683 -0.030 1.00 74.25 105 GLU A O 1
ATOM 812 N N . SER A 1 106 ? -2.474 19.557 -0.532 1.00 75.88 106 SER A N 1
ATOM 813 C CA . SER A 1 106 ? -2.970 19.606 -1.913 1.00 75.88 106 SER A CA 1
ATOM 814 C C . SER A 1 106 ? -4.143 18.672 -2.206 1.00 75.88 106 SER A C 1
ATOM 816 O O . SER A 1 106 ? -4.758 18.796 -3.260 1.00 75.88 106 SER A O 1
ATOM 818 N N . ALA A 1 107 ? -4.464 17.739 -1.307 1.00 82.94 107 ALA A N 1
ATOM 819 C CA . ALA A 1 107 ? -5.451 16.685 -1.545 1.00 82.94 107 ALA A CA 1
ATOM 820 C C . ALA A 1 107 ? -6.420 16.503 -0.361 1.00 82.94 107 ALA A C 1
ATOM 822 O O . ALA A 1 107 ? -6.766 15.382 0.025 1.00 82.94 107 ALA A O 1
ATOM 823 N N . LYS A 1 108 ? -6.873 17.614 0.228 1.00 84.06 108 LYS A N 1
ATOM 824 C CA . LYS A 1 108 ? -7.770 17.625 1.394 1.00 84.06 108 LYS A CA 1
ATOM 825 C C . LYS A 1 108 ? -9.120 16.968 1.102 1.00 84.06 108 LYS A C 1
ATOM 827 O O . LYS A 1 108 ? -9.600 16.174 1.908 1.00 84.06 108 LYS A O 1
ATOM 832 N N . GLU A 1 109 ? -9.723 17.256 -0.046 1.00 85.00 109 GLU A N 1
ATOM 833 C CA . GLU A 1 109 ? -10.996 16.668 -0.477 1.00 85.00 109 GLU A CA 1
ATOM 834 C C . GLU A 1 109 ? -10.875 15.146 -0.582 1.00 85.00 109 GLU A C 1
ATOM 836 O O . GLU A 1 109 ? -11.767 14.416 -0.154 1.00 85.00 109 GLU A O 1
ATOM 841 N N . LYS A 1 110 ? -9.724 14.664 -1.069 1.00 86.88 110 LYS A N 1
ATOM 842 C CA . LYS A 1 110 ? -9.410 13.238 -1.165 1.00 86.88 110 LYS A CA 1
ATOM 843 C C . LYS A 1 110 ? -9.285 12.591 0.219 1.00 86.88 110 LYS A C 1
ATOM 845 O O . LYS A 1 110 ? -9.838 11.515 0.436 1.00 86.88 110 LYS A O 1
ATOM 850 N N . ALA A 1 111 ? -8.622 13.264 1.165 1.00 88.56 111 ALA A N 1
ATOM 851 C CA . ALA A 1 111 ? -8.536 12.818 2.559 1.00 88.56 111 ALA A CA 1
ATOM 852 C C . ALA A 1 111 ? -9.925 12.705 3.201 1.00 88.56 111 ALA A C 1
ATOM 854 O O . ALA A 1 111 ? -10.244 11.691 3.820 1.00 88.56 111 ALA A O 1
ATOM 855 N N . ILE A 1 112 ? -10.766 13.728 3.016 1.00 87.88 112 ILE A N 1
ATOM 856 C CA . ILE A 1 112 ? -12.143 13.736 3.518 1.00 87.88 112 ILE A CA 1
ATOM 857 C C . ILE A 1 112 ? -12.932 12.586 2.889 1.00 87.88 112 ILE A C 1
ATOM 859 O O . ILE A 1 112 ? -13.549 11.824 3.623 1.00 87.88 112 ILE A O 1
ATOM 863 N N . ALA A 1 113 ? -12.869 12.397 1.570 1.00 88.81 113 ALA A N 1
ATOM 864 C CA . ALA A 1 113 ? -13.583 11.320 0.884 1.00 88.81 113 ALA A CA 1
ATOM 865 C C . ALA A 1 113 ? -13.189 9.920 1.395 1.00 88.81 113 ALA A C 1
ATOM 867 O O . ALA A 1 113 ? -14.063 9.087 1.638 1.00 88.81 113 ALA A O 1
ATOM 868 N N . LEU A 1 114 ? -11.899 9.666 1.636 1.00 90.38 114 LEU A N 1
ATOM 869 C CA . LEU A 1 114 ? -11.439 8.408 2.239 1.00 90.38 114 LEU A CA 1
ATOM 870 C C . LEU A 1 114 ? -11.952 8.217 3.667 1.00 90.38 114 LEU A C 1
ATOM 872 O O . LEU A 1 114 ? -12.399 7.132 4.032 1.00 90.38 114 LEU A O 1
ATOM 876 N N . LEU A 1 115 ? -11.914 9.270 4.484 1.00 90.62 115 LEU A N 1
ATOM 877 C CA . LEU A 1 115 ? -12.426 9.213 5.852 1.00 90.62 115 LEU A CA 1
ATOM 878 C C . LEU A 1 115 ? -13.938 8.975 5.860 1.00 90.62 115 LEU A C 1
ATOM 880 O O . LEU A 1 115 ? -14.414 8.151 6.631 1.00 90.62 115 LEU A O 1
ATOM 884 N N . LEU A 1 116 ? -14.689 9.629 4.972 1.00 89.12 116 LEU A N 1
ATOM 885 C CA . LEU A 1 116 ? -16.124 9.400 4.797 1.00 89.12 116 LEU A CA 1
ATOM 886 C C . LEU A 1 116 ? -16.419 7.965 4.347 1.00 89.12 116 LEU A C 1
ATOM 888 O O . LEU A 1 116 ? -17.326 7.343 4.897 1.00 89.12 116 LEU A O 1
ATOM 892 N N . SER A 1 117 ? -15.626 7.424 3.416 1.00 89.62 117 SER A N 1
ATOM 893 C CA . SER A 1 117 ? -15.698 6.016 2.990 1.00 89.62 117 SER A CA 1
ATOM 894 C C . SER A 1 117 ? -15.572 5.083 4.191 1.00 89.62 117 SER A C 1
ATOM 896 O O . SER A 1 117 ? -16.431 4.235 4.429 1.00 89.62 117 SER A O 1
ATOM 898 N N . ALA A 1 118 ? -14.544 5.311 5.014 1.00 90.94 118 ALA A N 1
ATOM 899 C CA . ALA A 1 118 ? -14.292 4.535 6.219 1.00 90.94 118 ALA A CA 1
ATOM 900 C C . ALA A 1 118 ? -15.387 4.710 7.282 1.00 90.94 118 ALA A C 1
ATOM 902 O O . ALA A 1 118 ? -15.737 3.745 7.954 1.00 90.94 118 ALA A O 1
ATOM 903 N N . ILE A 1 119 ? -15.955 5.909 7.448 1.00 89.38 119 ILE A N 1
ATOM 904 C CA . ILE A 1 119 ? -17.038 6.172 8.410 1.00 89.38 119 ILE A CA 1
ATOM 905 C C . ILE A 1 119 ? -18.305 5.417 8.005 1.00 89.38 119 ILE A C 1
ATOM 907 O O . ILE A 1 119 ? -18.870 4.700 8.834 1.00 89.38 119 ILE A O 1
ATOM 911 N N . TYR A 1 120 ? -18.722 5.548 6.745 1.00 87.88 120 TYR A N 1
ATOM 912 C CA . TYR A 1 120 ? -20.000 5.040 6.245 1.00 87.88 120 TYR A CA 1
ATOM 913 C C . TYR A 1 120 ? -19.951 3.611 5.689 1.00 87.88 120 TYR A C 1
ATOM 915 O O . TYR A 1 120 ? -20.982 3.119 5.238 1.00 87.88 120 TYR A O 1
ATOM 923 N N . ASP A 1 121 ? -18.790 2.948 5.736 1.00 87.12 121 ASP A N 1
ATOM 924 C CA . ASP A 1 121 ? -18.572 1.619 5.143 1.00 87.12 121 ASP A CA 1
ATOM 925 C C . ASP A 1 121 ? -18.883 1.595 3.636 1.00 87.12 121 ASP A C 1
ATOM 927 O O . ASP A 1 121 ? -19.439 0.633 3.104 1.00 87.12 121 ASP A O 1
ATOM 931 N N . ILE A 1 122 ? -18.530 2.684 2.948 1.00 86.94 122 ILE A N 1
ATOM 932 C CA . ILE A 1 122 ? -18.691 2.826 1.500 1.00 86.94 122 ILE A CA 1
ATOM 933 C C . ILE A 1 122 ? -17.348 2.484 0.848 1.00 86.94 122 ILE A C 1
ATOM 935 O O . ILE A 1 122 ? -16.339 3.076 1.235 1.00 86.94 122 ILE A O 1
ATOM 939 N N . PRO A 1 123 ? -17.296 1.563 -0.132 1.00 79.88 123 PRO A N 1
ATOM 940 C CA . PRO A 1 123 ? -16.090 1.338 -0.922 1.00 79.88 123 PRO A CA 1
ATOM 941 C C . PRO A 1 123 ? -15.635 2.643 -1.577 1.00 79.88 123 PRO A C 1
ATOM 943 O O . P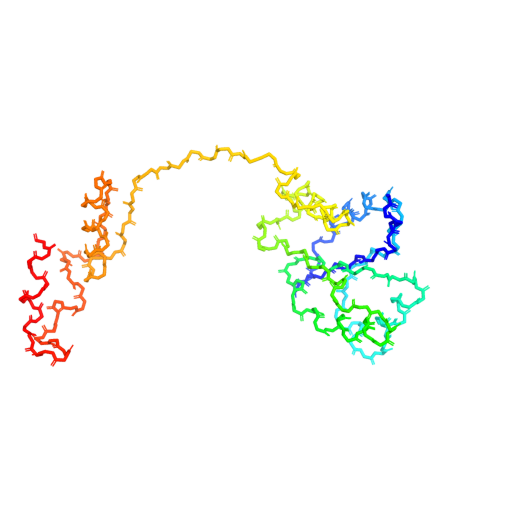RO A 1 123 ? -16.432 3.321 -2.229 1.00 79.88 123 PRO A O 1
ATOM 946 N N . TYR A 1 124 ? -14.366 3.010 -1.402 1.00 74.62 124 TYR A N 1
ATOM 947 C CA . TYR A 1 124 ? -13.847 4.301 -1.860 1.00 74.62 124 TYR A CA 1
ATOM 948 C C . TYR A 1 124 ? -14.014 4.492 -3.374 1.00 74.62 124 TYR A C 1
ATOM 950 O O . TYR A 1 124 ? -14.298 5.594 -3.830 1.00 74.62 124 TYR A O 1
ATOM 958 N N . GLU A 1 125 ? -13.954 3.409 -4.148 1.00 72.25 125 GLU A N 1
ATOM 959 C CA . GLU A 1 125 ? -14.157 3.388 -5.599 1.00 72.25 125 GLU A CA 1
ATOM 960 C C . GLU A 1 125 ? -15.541 3.902 -6.019 1.00 72.25 125 GLU A C 1
ATOM 962 O O . GLU A 1 125 ? -15.713 4.345 -7.150 1.00 72.25 125 GLU A O 1
ATOM 967 N N . GLN A 1 126 ? -16.532 3.858 -5.124 1.00 68.50 126 GLN A N 1
ATOM 968 C CA . GLN A 1 126 ? -17.866 4.409 -5.373 1.00 68.50 126 GLN A CA 1
ATOM 969 C C . GLN A 1 126 ? -17.935 5.926 -5.147 1.00 68.50 126 GLN A C 1
ATOM 971 O O . GLN A 1 126 ? -18.886 6.560 -5.597 1.00 68.50 126 GLN A O 1
ATOM 976 N N . LEU A 1 127 ? -16.959 6.510 -4.440 1.00 64.38 127 LEU A N 1
ATOM 977 C CA . LEU A 1 127 ? -16.895 7.946 -4.146 1.00 64.38 127 LEU A CA 1
ATOM 978 C C . LEU A 1 127 ? -16.005 8.728 -5.115 1.00 64.38 127 LEU A C 1
ATOM 980 O O . LEU A 1 127 ? -16.003 9.958 -5.069 1.00 64.38 127 LEU A O 1
ATOM 984 N N . ILE A 1 128 ? -15.238 8.044 -5.965 1.00 68.75 128 ILE A N 1
ATOM 985 C CA . ILE A 1 128 ? -14.369 8.681 -6.952 1.00 68.75 128 ILE A CA 1
ATOM 986 C C . ILE A 1 128 ? -14.949 8.460 -8.341 1.00 68.75 128 ILE A C 1
ATOM 988 O O . ILE A 1 128 ? -15.255 7.337 -8.738 1.00 68.75 128 ILE A O 1
ATOM 992 N N . GLU A 1 129 ? -15.003 9.522 -9.134 1.00 65.38 129 GLU A N 1
ATOM 993 C CA . GLU A 1 129 ? -15.116 9.363 -10.575 1.00 65.38 129 GLU A CA 1
ATOM 994 C C . GLU A 1 129 ? -13.762 8.915 -11.126 1.00 65.38 129 GLU A C 1
ATOM 996 O O . GLU A 1 129 ? -12.774 9.651 -11.061 1.00 65.38 129 GLU A O 1
ATOM 1001 N N . ASN A 1 130 ? -13.699 7.690 -11.651 1.00 59.19 130 ASN A N 1
ATOM 1002 C CA . ASN A 1 130 ? -12.506 7.193 -12.326 1.00 59.19 130 ASN A CA 1
ATOM 1003 C C . ASN A 1 130 ? -12.166 8.117 -13.501 1.00 59.19 130 ASN A C 1
ATOM 1005 O O . ASN A 1 130 ? -12.778 8.043 -14.568 1.00 59.19 130 ASN A O 1
ATOM 1009 N N . GLY A 1 131 ? -11.175 8.985 -13.311 1.00 63.12 131 GLY A N 1
ATOM 1010 C CA . GLY A 1 131 ? -10.605 9.762 -14.397 1.00 63.12 131 GLY A CA 1
ATOM 1011 C C . GLY A 1 131 ? -9.935 8.821 -15.394 1.00 63.12 131 GLY A C 1
ATOM 1012 O O . GLY A 1 131 ? -9.115 7.984 -15.017 1.00 63.12 131 GLY A O 1
ATOM 1013 N N . GLN A 1 132 ? -10.262 8.949 -16.679 1.00 61.62 132 GLN A N 1
ATOM 1014 C CA . GLN A 1 132 ? -9.485 8.292 -17.724 1.00 61.62 132 GLN A CA 1
ATOM 1015 C C . GLN A 1 132 ? -8.167 9.047 -17.883 1.00 61.62 132 GLN A C 1
ATOM 1017 O O . GLN A 1 132 ? -8.128 10.138 -18.449 1.00 61.62 132 GLN A O 1
ATOM 1022 N N . LEU A 1 133 ? -7.081 8.476 -17.365 1.00 71.75 133 LEU A N 1
ATOM 1023 C CA . LEU A 1 133 ? -5.747 8.977 -17.665 1.00 71.75 133 LEU A CA 1
ATOM 1024 C C . LEU A 1 133 ? -5.317 8.419 -19.029 1.00 71.75 133 LEU A C 1
ATOM 1026 O O . LEU A 1 133 ? -5.339 7.199 -19.211 1.00 71.75 133 LEU A O 1
ATOM 1030 N N . PRO A 1 134 ? -4.930 9.267 -19.998 1.00 79.88 134 PRO A N 1
ATOM 1031 C CA . PRO A 1 134 ? -4.376 8.780 -21.251 1.00 79.88 134 PRO A CA 1
ATOM 1032 C C . PRO A 1 134 ? -3.056 8.056 -20.959 1.00 79.88 134 PRO A C 1
ATOM 1034 O O . PRO A 1 134 ? -2.107 8.650 -20.452 1.00 79.88 134 PRO A O 1
ATOM 1037 N N . VAL A 1 135 ? -2.997 6.761 -21.269 1.00 83.19 135 VAL A N 1
ATOM 1038 C CA . VAL A 1 135 ? -1.790 5.943 -21.101 1.00 83.19 135 VAL A CA 1
ATOM 1039 C C . VAL A 1 135 ? -1.070 5.842 -22.440 1.00 83.19 135 VAL A C 1
ATOM 1041 O O . VAL A 1 135 ? -1.653 5.395 -23.430 1.00 83.19 135 VAL A O 1
ATOM 1044 N N . ASN A 1 136 ? 0.208 6.223 -22.470 1.00 87.62 136 ASN A N 1
ATOM 1045 C CA . ASN A 1 136 ? 1.070 5.918 -23.606 1.00 87.62 136 ASN A CA 1
ATOM 1046 C C . ASN A 1 136 ? 1.332 4.402 -23.648 1.00 87.62 136 ASN A C 1
ATOM 1048 O O . ASN A 1 136 ? 1.778 3.825 -22.661 1.00 87.62 136 ASN A O 1
ATOM 1052 N N . GLN A 1 137 ? 1.030 3.769 -24.782 1.00 89.06 137 GLN A N 1
ATOM 1053 C CA . GLN A 1 137 ? 1.206 2.327 -24.981 1.00 89.06 137 GLN A CA 1
ATOM 1054 C C . GLN A 1 137 ? 2.662 1.939 -25.294 1.00 89.06 137 GLN A C 1
ATOM 1056 O O . GLN A 1 137 ? 3.004 0.757 -25.226 1.00 89.06 137 GLN A O 1
ATOM 1061 N N . ASP A 1 138 ? 3.515 2.910 -25.635 1.00 94.31 138 ASP A N 1
ATOM 1062 C CA . ASP A 1 138 ? 4.939 2.683 -25.864 1.00 94.31 138 ASP A CA 1
ATOM 1063 C C . ASP A 1 138 ? 5.625 2.270 -24.551 1.00 94.31 138 ASP A C 1
ATOM 1065 O O . ASP A 1 138 ? 5.490 2.931 -23.521 1.00 94.31 138 ASP A O 1
ATOM 1069 N N . THR A 1 139 ? 6.404 1.189 -24.592 1.00 96.81 139 THR A N 1
ATOM 1070 C CA . THR A 1 139 ? 7.156 0.696 -23.429 1.00 96.81 139 THR A CA 1
ATOM 1071 C C . THR A 1 139 ? 8.633 1.071 -23.527 1.00 96.81 139 THR A C 1
ATOM 1073 O O . THR A 1 139 ? 9.215 1.043 -24.608 1.00 96.81 139 THR A O 1
ATOM 1076 N N . ILE A 1 140 ? 9.274 1.382 -22.401 1.00 97.62 140 ILE A N 1
ATOM 1077 C CA . ILE A 1 140 ? 10.731 1.537 -22.308 1.00 97.62 140 ILE A CA 1
ATOM 1078 C C . ILE A 1 140 ? 11.302 0.468 -21.377 1.00 97.62 140 ILE A C 1
ATOM 1080 O O . ILE A 1 140 ? 10.817 0.272 -20.265 1.00 97.62 140 ILE A O 1
ATOM 1084 N N . VAL A 1 141 ? 12.342 -0.219 -21.834 1.00 97.88 141 VAL A N 1
ATOM 1085 C CA . VAL A 1 141 ? 13.117 -1.188 -21.062 1.00 97.88 141 VAL A CA 1
ATOM 1086 C C . VAL A 1 141 ? 14.497 -0.591 -20.823 1.00 97.88 141 VAL A C 1
ATOM 1088 O O . VAL A 1 141 ? 15.196 -0.224 -21.765 1.00 97.88 141 VAL A O 1
ATOM 1091 N N . ILE A 1 142 ? 14.886 -0.474 -19.554 1.00 97.81 142 ILE A N 1
ATOM 1092 C CA . ILE A 1 142 ? 16.173 0.096 -19.146 1.00 97.81 142 ILE A CA 1
ATOM 1093 C C . ILE A 1 142 ? 17.106 -1.051 -18.743 1.00 97.81 142 ILE A C 1
ATOM 1095 O O . ILE A 1 142 ? 16.836 -1.767 -17.780 1.00 97.81 142 ILE A O 1
ATOM 1099 N N . GLY A 1 143 ? 18.209 -1.198 -19.474 1.00 97.50 143 GLY A N 1
ATOM 1100 C CA . GLY A 1 143 ? 19.221 -2.239 -19.319 1.00 97.50 143 GLY A CA 1
ATOM 1101 C C . GLY A 1 143 ? 19.112 -3.331 -20.385 1.00 97.50 143 GLY A C 1
ATOM 1102 O O . GLY A 1 143 ? 18.174 -4.119 -20.398 1.00 97.50 143 GLY A O 1
ATOM 1103 N N . GLY A 1 144 ? 20.126 -3.438 -21.237 1.00 96.44 144 GLY A N 1
ATOM 1104 C CA . GLY A 1 144 ? 20.294 -4.437 -22.291 1.00 96.44 144 GLY A CA 1
ATOM 1105 C C . GLY A 1 144 ? 20.897 -5.758 -21.815 1.00 96.44 144 GLY A C 1
ATOM 1106 O O . GLY A 1 144 ? 21.593 -6.414 -22.575 1.00 96.44 144 GLY A O 1
ATOM 1107 N N . GLY A 1 145 ? 20.684 -6.175 -20.566 1.00 95.81 145 GLY A N 1
ATOM 1108 C CA . GLY A 1 145 ? 21.046 -7.531 -20.125 1.00 95.81 145 GLY A CA 1
ATOM 1109 C C . GLY A 1 145 ? 20.094 -8.600 -20.680 1.00 95.81 145 GLY A C 1
ATOM 1110 O O . GLY A 1 145 ? 19.083 -8.273 -21.297 1.00 95.81 145 GLY A O 1
ATOM 1111 N N . ILE A 1 146 ? 20.349 -9.882 -20.389 1.00 95.25 146 ILE A N 1
ATOM 1112 C CA . ILE A 1 146 ? 19.478 -11.001 -20.816 1.00 95.25 146 ILE A CA 1
ATOM 1113 C C . ILE A 1 146 ? 17.993 -10.786 -20.471 1.00 95.25 146 ILE A C 1
ATOM 1115 O O . ILE A 1 146 ? 17.125 -11.094 -21.284 1.00 95.25 146 ILE A O 1
ATOM 1119 N N . ALA A 1 147 ? 17.703 -10.210 -19.299 1.00 96.69 147 ALA A N 1
ATOM 1120 C CA . ALA A 1 147 ? 16.340 -9.899 -18.877 1.00 96.69 147 ALA A CA 1
ATOM 1121 C C . ALA A 1 147 ? 15.706 -8.797 -19.740 1.00 96.69 147 ALA A C 1
ATOM 1123 O O . ALA A 1 147 ? 14.597 -8.971 -20.226 1.00 96.69 147 ALA A O 1
ATOM 1124 N N . GLY A 1 148 ? 16.412 -7.688 -19.979 1.00 97.12 148 GLY A N 1
ATOM 1125 C CA . GLY A 1 148 ? 15.873 -6.583 -20.774 1.00 97.12 148 GLY A CA 1
ATOM 1126 C C . GLY A 1 148 ? 15.731 -6.921 -22.256 1.00 97.12 148 GLY A C 1
ATOM 1127 O O . GLY A 1 148 ? 14.736 -6.543 -22.874 1.00 97.12 148 GLY A O 1
ATOM 1128 N N . ILE A 1 149 ? 16.668 -7.701 -22.804 1.00 96.69 149 ILE A N 1
ATOM 1129 C CA . ILE A 1 149 ? 16.560 -8.262 -24.156 1.00 96.69 149 ILE A CA 1
ATOM 1130 C C . ILE A 1 149 ? 15.300 -9.126 -24.251 1.00 96.69 149 ILE A C 1
ATOM 1132 O O . ILE A 1 149 ? 14.462 -8.885 -25.115 1.00 96.69 149 ILE A O 1
ATOM 1136 N N . GLN A 1 150 ? 15.118 -10.079 -23.329 1.00 96.56 150 GLN A N 1
ATOM 1137 C CA . GLN A 1 150 ? 13.956 -10.970 -23.342 1.00 96.56 150 GLN A CA 1
ATOM 1138 C C . GLN A 1 150 ? 12.634 -10.205 -23.203 1.00 96.56 150 GLN A C 1
ATOM 1140 O O . GLN A 1 150 ? 11.735 -10.409 -24.015 1.00 96.56 150 GLN A O 1
ATOM 1145 N N . SER A 1 151 ? 12.528 -9.288 -22.237 1.00 97.12 151 SER A N 1
ATOM 1146 C CA . SER A 1 151 ? 11.327 -8.466 -22.056 1.00 97.12 151 SER A CA 1
ATOM 1147 C C . SER A 1 151 ? 11.009 -7.645 -23.305 1.00 97.12 151 SER A C 1
ATOM 1149 O O . SER A 1 151 ? 9.854 -7.562 -23.713 1.00 97.12 151 SER A O 1
ATOM 1151 N N . SER A 1 152 ? 12.028 -7.068 -23.949 1.00 97.56 152 SER A N 1
ATOM 1152 C CA . SER A 1 152 ? 11.837 -6.289 -25.177 1.00 97.56 152 SER A CA 1
ATOM 1153 C C . SER A 1 152 ? 11.341 -7.163 -26.326 1.00 97.56 152 SER A C 1
ATOM 1155 O O . SER A 1 152 ? 10.401 -6.782 -27.019 1.00 97.56 152 SER A O 1
ATOM 1157 N N . LEU A 1 153 ? 11.914 -8.357 -26.501 1.00 96.88 153 LEU A N 1
ATOM 1158 C CA . LEU A 1 153 ? 11.460 -9.306 -27.517 1.00 96.88 153 LEU A CA 1
ATOM 1159 C C . LEU A 1 153 ? 10.014 -9.746 -27.284 1.00 96.88 153 LEU A C 1
ATOM 1161 O O . LEU A 1 153 ? 9.244 -9.806 -28.235 1.00 96.88 153 LEU A O 1
ATOM 1165 N N . GLU A 1 154 ? 9.617 -10.028 -26.043 1.00 97.25 154 GLU A N 1
ATOM 1166 C CA . GLU A 1 154 ? 8.239 -10.422 -25.722 1.00 97.25 154 GLU A CA 1
ATOM 1167 C C . GLU A 1 154 ? 7.236 -9.303 -26.020 1.00 97.25 154 GLU A C 1
ATOM 1169 O O . GLU A 1 154 ? 6.193 -9.553 -26.627 1.00 97.25 154 GLU A O 1
ATOM 1174 N N . ILE A 1 155 ? 7.571 -8.058 -25.666 1.00 96.75 155 ILE A N 1
ATOM 1175 C CA . ILE A 1 155 ? 6.732 -6.891 -25.963 1.00 96.75 155 ILE A CA 1
ATOM 1176 C C . ILE A 1 155 ? 6.634 -6.672 -27.481 1.00 96.75 155 ILE A C 1
ATOM 1178 O O . ILE A 1 155 ? 5.535 -6.469 -28.002 1.00 96.75 155 ILE A O 1
ATOM 1182 N N . ALA A 1 156 ? 7.756 -6.770 -28.199 1.00 96.38 156 ALA A N 1
ATOM 1183 C CA . ALA A 1 156 ? 7.794 -6.626 -29.652 1.00 96.38 156 ALA A CA 1
ATOM 1184 C C . ALA A 1 156 ? 7.011 -7.741 -30.367 1.00 96.38 156 ALA A C 1
ATOM 1186 O O . ALA A 1 156 ? 6.228 -7.459 -31.273 1.00 96.38 156 ALA A O 1
ATOM 1187 N N . ASN A 1 157 ? 7.147 -8.994 -29.921 1.00 96.69 157 ASN A N 1
ATOM 1188 C CA . ASN A 1 157 ? 6.410 -10.144 -30.456 1.00 96.69 157 ASN A CA 1
ATOM 1189 C C . ASN A 1 157 ? 4.900 -10.042 -30.203 1.00 96.69 157 ASN A C 1
ATOM 1191 O O . ASN A 1 157 ? 4.110 -10.544 -30.999 1.00 96.69 157 ASN A O 1
ATOM 1195 N N . ALA A 1 158 ? 4.483 -9.351 -29.139 1.00 96.69 158 ALA A N 1
ATOM 1196 C CA . ALA A 1 158 ? 3.083 -9.007 -28.895 1.00 96.69 158 ALA A CA 1
ATOM 1197 C C . ALA A 1 158 ? 2.568 -7.850 -29.781 1.00 96.69 158 ALA A C 1
ATOM 1199 O O . ALA A 1 158 ? 1.446 -7.381 -29.586 1.00 96.69 158 ALA A O 1
ATOM 1200 N N . GLY A 1 159 ? 3.375 -7.362 -30.732 1.00 95.94 159 GLY A N 1
ATOM 1201 C CA . GLY A 1 159 ? 3.025 -6.268 -31.639 1.00 95.94 159 GLY A CA 1
ATOM 1202 C C . GLY A 1 159 ? 3.044 -4.888 -30.982 1.00 95.94 159 GLY A C 1
ATOM 1203 O O . GLY A 1 159 ? 2.458 -3.948 -31.519 1.00 95.94 159 GLY A O 1
ATOM 1204 N N . LYS A 1 160 ? 3.681 -4.749 -29.812 1.00 96.38 160 LYS A N 1
ATOM 1205 C CA . LYS A 1 160 ? 3.768 -3.482 -29.078 1.00 96.38 160 LYS A CA 1
ATOM 1206 C C . LYS A 1 160 ? 5.121 -2.820 -29.290 1.00 96.38 160 LYS A C 1
ATOM 1208 O O . LYS A 1 160 ? 6.152 -3.476 -29.419 1.00 96.38 160 LYS A O 1
ATOM 1213 N N . LYS A 1 161 ? 5.118 -1.489 -29.297 1.00 97.06 161 LYS A N 1
ATOM 1214 C CA . LYS A 1 161 ? 6.337 -0.701 -29.454 1.00 97.06 161 LYS A CA 1
ATOM 1215 C C . LYS A 1 161 ? 7.138 -0.690 -28.156 1.00 97.06 161 LYS A C 1
ATOM 1217 O O . LYS A 1 161 ? 6.602 -0.386 -27.089 1.00 97.06 161 LYS A O 1
ATOM 1222 N N . VAL A 1 162 ? 8.428 -0.988 -28.268 1.00 97.75 162 VAL A N 1
ATOM 1223 C CA . VAL A 1 162 ? 9.363 -1.003 -27.144 1.00 97.75 162 VAL A CA 1
ATOM 1224 C C . VAL A 1 162 ? 10.666 -0.301 -27.505 1.00 97.75 162 VAL A C 1
ATOM 1226 O O . VAL A 1 162 ? 11.197 -0.480 -28.599 1.00 97.75 162 VAL A O 1
ATOM 1229 N N . TYR A 1 163 ? 11.185 0.495 -26.575 1.00 97.69 163 TYR A N 1
ATOM 1230 C CA . TYR A 1 163 ? 12.517 1.084 -26.639 1.00 97.69 163 TYR A CA 1
ATOM 1231 C C . TYR A 1 163 ? 13.416 0.377 -25.628 1.00 97.69 163 TYR A C 1
ATOM 1233 O O . TYR A 1 163 ? 13.108 0.379 -24.440 1.00 97.69 163 TYR A O 1
ATOM 1241 N N . LEU A 1 164 ? 14.530 -0.196 -26.076 1.00 97.31 164 LEU A N 1
ATOM 1242 C CA . LEU A 1 164 ? 15.555 -0.751 -25.193 1.00 97.31 164 LEU A CA 1
ATOM 1243 C C . LEU A 1 164 ? 16.689 0.267 -25.038 1.00 97.31 164 LEU A C 1
ATOM 1245 O O . LEU A 1 164 ? 17.306 0.658 -26.027 1.00 97.31 164 LEU A O 1
ATOM 1249 N N . VAL A 1 165 ? 16.962 0.693 -23.806 1.00 97.62 165 VAL A N 1
ATOM 1250 C CA . VAL A 1 165 ? 18.022 1.656 -23.484 1.00 97.62 165 VAL A CA 1
ATOM 1251 C C . VAL A 1 165 ? 19.096 0.966 -22.659 1.00 97.62 165 VAL A C 1
ATOM 1253 O O . VAL A 1 165 ? 18.835 0.527 -21.544 1.00 97.62 165 VAL A O 1
ATOM 1256 N N . GLU A 1 166 ? 20.314 0.901 -23.186 1.00 97.12 166 GLU A N 1
ATOM 1257 C CA . GLU A 1 166 ? 21.496 0.414 -22.472 1.00 97.12 166 GLU A CA 1
ATOM 1258 C C . GLU A 1 166 ? 22.441 1.580 -22.168 1.00 97.12 166 GLU A C 1
ATOM 1260 O O . GLU A 1 166 ? 22.561 2.529 -22.942 1.00 97.12 166 GLU A O 1
ATOM 1265 N N . LYS A 1 167 ? 23.086 1.522 -21.002 1.00 96.56 167 LYS A N 1
ATOM 1266 C CA . LYS A 1 167 ? 24.046 2.519 -20.534 1.00 96.56 167 LYS A CA 1
ATOM 1267 C C . LYS A 1 167 ? 25.380 2.417 -21.279 1.00 96.56 167 LYS A C 1
ATOM 1269 O O . LYS A 1 167 ? 26.038 3.435 -21.481 1.00 96.56 167 LYS A O 1
ATOM 1274 N N . THR A 1 168 ? 25.826 1.207 -21.601 1.00 93.38 168 THR A N 1
ATOM 1275 C CA . THR A 1 168 ? 27.092 0.942 -22.297 1.00 93.38 168 THR A CA 1
ATOM 1276 C C . THR A 1 168 ? 26.917 0.927 -23.822 1.00 93.38 168 THR A C 1
ATOM 1278 O O . THR A 1 168 ? 25.811 0.990 -24.348 1.00 93.38 168 THR A O 1
ATOM 1281 N N . GLY A 1 169 ? 28.030 0.836 -24.559 1.00 92.56 169 GLY A N 1
ATOM 1282 C CA . GLY A 1 169 ? 28.007 0.734 -26.025 1.00 92.56 169 GLY A CA 1
ATOM 1283 C C . GLY A 1 169 ? 27.597 -0.641 -26.570 1.00 92.56 169 GLY A C 1
ATOM 1284 O O . GLY A 1 169 ? 27.535 -0.805 -27.784 1.00 92.56 169 GLY A O 1
ATOM 1285 N N . THR A 1 170 ? 27.357 -1.633 -25.706 1.00 91.81 170 THR A N 1
ATOM 1286 C CA . THR A 1 170 ? 27.030 -3.012 -26.095 1.00 91.81 170 THR A CA 1
ATOM 1287 C C . THR A 1 170 ? 25.983 -3.610 -25.162 1.00 91.81 170 THR A C 1
ATOM 1289 O O . THR A 1 170 ? 26.052 -3.437 -23.947 1.00 91.81 170 THR A O 1
ATOM 1292 N N . ILE A 1 171 ? 25.036 -4.369 -25.713 1.00 93.94 171 ILE A N 1
ATOM 1293 C CA . ILE A 1 171 ? 24.074 -5.132 -24.908 1.00 93.94 171 ILE A CA 1
ATOM 1294 C C . ILE A 1 171 ? 24.620 -6.538 -24.592 1.00 93.94 171 ILE A C 1
ATOM 1296 O O . ILE A 1 171 ? 25.684 -6.943 -25.059 1.00 93.94 171 ILE A O 1
ATOM 1300 N N . GLY A 1 172 ? 23.917 -7.260 -23.726 1.00 92.94 172 GLY A N 1
ATOM 1301 C CA . GLY A 1 172 ? 24.266 -8.579 -23.200 1.00 92.94 172 GLY A CA 1
ATOM 1302 C C . GLY A 1 172 ? 24.494 -8.604 -21.683 1.00 92.94 172 GLY A C 1
ATOM 1303 O O . GLY A 1 172 ? 24.294 -9.638 -21.037 1.00 92.94 172 GLY A O 1
ATOM 1304 N N . GLY A 1 173 ? 24.832 -7.458 -21.081 1.00 93.94 173 GLY A N 1
ATOM 1305 C CA . GLY A 1 173 ? 25.066 -7.323 -19.640 1.00 93.94 173 GLY A CA 1
ATOM 1306 C C . GLY A 1 173 ? 26.150 -8.277 -19.120 1.00 93.94 173 GLY A C 1
ATOM 1307 O O . GLY A 1 173 ? 27.081 -8.632 -19.838 1.00 93.94 173 GLY A O 1
ATOM 1308 N N . HIS A 1 174 ? 26.023 -8.734 -17.872 1.00 93.94 174 HIS A N 1
ATOM 1309 C CA . HIS A 1 174 ? 26.990 -9.674 -17.285 1.00 93.94 174 HIS A CA 1
ATOM 1310 C C . HIS A 1 174 ? 27.019 -11.038 -17.982 1.00 93.94 174 HIS A C 1
ATOM 1312 O O . HIS A 1 174 ? 28.056 -11.692 -17.984 1.00 93.94 174 HIS A O 1
ATOM 1318 N N . MET A 1 175 ? 25.912 -11.468 -18.598 1.00 92.44 175 MET A N 1
ATOM 1319 C CA . MET A 1 175 ? 25.860 -12.769 -19.270 1.00 92.44 175 MET A CA 1
ATOM 1320 C C . MET A 1 175 ? 26.855 -12.847 -20.434 1.00 92.44 175 MET A C 1
ATOM 1322 O O . MET A 1 175 ? 27.445 -13.898 -20.648 1.00 92.44 175 MET A O 1
ATOM 1326 N N . ALA A 1 176 ? 27.106 -11.729 -21.122 1.00 92.06 176 ALA A N 1
ATOM 1327 C CA . ALA A 1 176 ? 28.109 -11.649 -22.183 1.00 92.06 176 ALA A CA 1
ATOM 1328 C C . ALA A 1 176 ? 29.561 -11.789 -21.680 1.00 92.06 176 ALA A C 1
ATOM 1330 O O . ALA A 1 176 ? 30.461 -12.004 -22.484 1.00 92.06 176 ALA A O 1
ATOM 1331 N N . MET A 1 177 ? 29.800 -11.655 -20.371 1.00 91.56 177 MET A N 1
ATOM 1332 C CA . MET A 1 177 ? 31.129 -11.792 -19.760 1.00 91.56 177 MET A CA 1
ATOM 1333 C C . MET A 1 177 ? 31.424 -13.222 -19.293 1.00 91.56 177 MET A C 1
ATOM 1335 O O . MET A 1 177 ? 32.561 -13.523 -18.934 1.00 91.56 177 MET A O 1
ATOM 1339 N N . PHE A 1 178 ? 30.417 -14.098 -19.252 1.00 92.88 178 PHE A N 1
ATOM 1340 C CA . PHE A 1 178 ? 30.592 -15.479 -18.816 1.00 92.88 178 PHE A CA 1
ATOM 1341 C C . PHE A 1 178 ? 30.987 -16.383 -19.981 1.00 92.88 178 PHE A C 1
ATOM 1343 O O . PHE A 1 178 ? 30.484 -16.243 -21.089 1.00 92.88 178 PHE A O 1
ATOM 1350 N N . ASP A 1 179 ? 31.856 -17.354 -19.707 1.00 91.88 179 ASP A N 1
ATOM 1351 C CA . ASP A 1 179 ? 32.187 -18.401 -20.677 1.00 91.88 179 ASP A CA 1
ATOM 1352 C C . ASP A 1 179 ? 31.041 -19.420 -20.778 1.00 91.88 179 ASP A C 1
ATOM 1354 O O . ASP A 1 179 ? 30.555 -19.726 -21.867 1.00 91.88 179 ASP A O 1
ATOM 1358 N N . LYS A 1 180 ? 30.542 -19.889 -19.624 1.00 93.88 180 LYS A N 1
ATOM 1359 C CA . LYS A 1 180 ? 29.519 -20.939 -19.535 1.00 93.88 180 LYS A CA 1
ATOM 1360 C C . LYS A 1 180 ? 28.407 -20.627 -18.545 1.00 93.88 180 LYS A C 1
ATOM 1362 O O . LYS A 1 180 ? 28.628 -19.939 -17.550 1.00 93.88 180 LYS A O 1
ATOM 1367 N N . THR A 1 181 ? 27.228 -21.201 -18.778 1.00 91.31 181 THR A N 1
ATOM 1368 C CA . THR A 1 181 ? 26.071 -21.089 -17.879 1.00 91.31 181 THR A CA 1
ATOM 1369 C C . THR A 1 181 ? 25.762 -22.408 -17.180 1.00 91.31 181 THR A C 1
ATOM 1371 O O . THR A 1 181 ? 25.533 -23.429 -17.823 1.00 91.31 181 THR A O 1
ATOM 1374 N N . PHE A 1 182 ? 25.712 -22.397 -15.849 1.00 92.44 182 PHE A N 1
ATOM 1375 C CA . PHE A 1 182 ? 25.168 -23.511 -15.065 1.00 92.44 182 PHE A CA 1
ATOM 1376 C C . PHE A 1 182 ? 23.637 -23.603 -15.259 1.00 92.44 182 PHE A C 1
ATOM 1378 O O . PHE A 1 182 ? 22.999 -22.554 -15.366 1.00 92.44 182 PHE A O 1
ATOM 1385 N N . PRO A 1 183 ? 23.012 -24.799 -15.264 1.00 94.06 183 PRO A N 1
ATOM 1386 C CA . PRO A 1 183 ? 23.590 -26.130 -15.034 1.00 94.06 183 PRO A CA 1
ATOM 1387 C C . PRO A 1 183 ? 24.116 -26.837 -16.282 1.00 94.06 183 PRO A C 1
ATOM 1389 O O . PRO A 1 183 ? 24.840 -27.820 -16.159 1.00 94.06 183 PRO A O 1
ATOM 1392 N N . THR A 1 184 ? 23.750 -26.366 -17.470 1.00 92.69 184 THR A N 1
ATOM 1393 C CA . THR A 1 184 ? 23.982 -27.084 -18.730 1.00 92.69 184 THR A CA 1
ATOM 1394 C C . THR A 1 184 ? 25.424 -26.997 -19.223 1.00 92.69 184 THR A C 1
ATOM 1396 O O . THR A 1 184 ? 25.848 -27.831 -20.014 1.00 92.69 184 THR A O 1
ATOM 1399 N N . LEU A 1 185 ? 26.196 -26.029 -18.716 1.00 90.62 185 LEU A N 1
ATOM 1400 C CA . LEU A 1 185 ? 27.559 -25.706 -19.149 1.00 90.62 185 LEU A CA 1
ATOM 1401 C C . LEU A 1 185 ? 27.645 -25.299 -20.629 1.00 90.62 185 LEU A C 1
ATOM 1403 O O . LEU A 1 185 ? 28.716 -25.390 -21.238 1.00 90.62 185 LEU A O 1
ATOM 1407 N N . ASP A 1 186 ? 26.533 -24.811 -21.180 1.00 92.12 186 ASP A N 1
ATOM 1408 C CA . ASP A 1 186 ? 26.476 -24.203 -22.505 1.00 92.12 186 ASP A CA 1
ATOM 1409 C C . ASP A 1 186 ? 27.292 -22.912 -22.540 1.00 92.12 186 ASP A C 1
ATOM 1411 O O . ASP A 1 186 ? 27.402 -22.206 -21.535 1.00 92.12 186 ASP A O 1
ATOM 1415 N N . CYS A 1 187 ? 27.839 -22.581 -23.709 1.00 91.50 187 CYS A N 1
ATOM 1416 C CA . CYS A 1 187 ? 28.513 -21.305 -23.912 1.00 91.50 187 CYS A CA 1
ATOM 1417 C C . CYS A 1 187 ? 27.506 -20.153 -23.770 1.00 91.50 187 CYS A C 1
ATOM 1419 O O . CYS A 1 187 ? 26.475 -20.140 -24.448 1.00 91.50 187 CYS A O 1
ATOM 1421 N N . ALA A 1 188 ? 27.804 -19.166 -22.919 1.00 91.69 188 ALA A N 1
ATOM 1422 C CA . ALA A 1 188 ? 26.865 -18.073 -22.650 1.00 91.69 188 ALA A CA 1
ATOM 1423 C C . ALA A 1 188 ? 26.553 -17.261 -23.919 1.00 91.69 188 ALA A C 1
ATOM 1425 O O . ALA A 1 188 ? 25.400 -16.892 -24.152 1.00 91.69 188 ALA A O 1
ATOM 1426 N N . ALA A 1 189 ? 27.556 -17.056 -24.780 1.00 90.50 189 ALA A N 1
ATOM 1427 C CA . ALA A 1 189 ? 27.384 -16.400 -26.074 1.00 90.50 189 ALA A CA 1
ATOM 1428 C C . ALA A 1 189 ? 26.445 -17.190 -27.001 1.00 90.50 189 ALA A C 1
ATOM 1430 O O . ALA A 1 189 ? 25.593 -16.597 -27.653 1.00 90.50 189 ALA A O 1
ATOM 1431 N N . CYS A 1 190 ? 26.513 -18.526 -27.007 1.00 91.06 190 CYS A N 1
ATOM 1432 C CA . CYS A 1 190 ? 25.633 -19.349 -27.844 1.00 91.06 190 CYS A CA 1
ATOM 1433 C C . CYS A 1 190 ? 24.145 -19.179 -27.507 1.00 91.06 190 CYS A C 1
ATOM 1435 O O . CYS A 1 190 ? 23.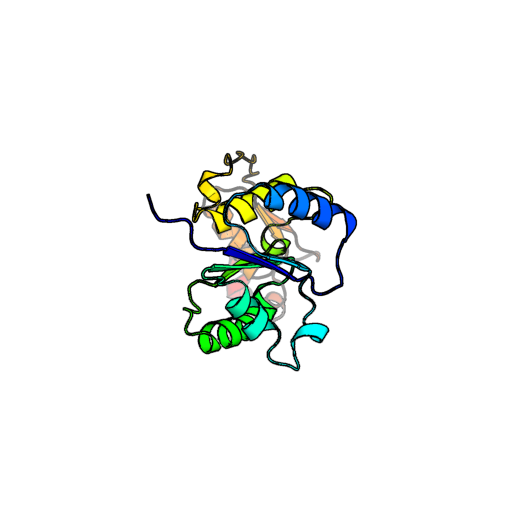311 -19.312 -28.397 1.00 91.06 190 CYS A O 1
ATOM 1437 N N . ILE A 1 191 ? 23.802 -18.874 -26.252 1.00 90.56 191 ILE A N 1
ATOM 1438 C CA . ILE A 1 191 ? 22.410 -18.655 -25.826 1.00 90.56 191 ILE A CA 1
ATOM 1439 C C . ILE A 1 191 ? 22.010 -17.180 -25.958 1.00 90.56 191 ILE A C 1
ATOM 1441 O O . ILE A 1 191 ? 20.852 -16.868 -26.239 1.00 90.56 191 ILE A O 1
ATOM 1445 N N . LEU A 1 192 ? 22.951 -16.263 -25.729 1.00 90.06 192 LEU A N 1
ATOM 1446 C CA . LEU A 1 192 ? 22.688 -14.829 -25.688 1.00 90.06 192 LEU A CA 1
ATOM 1447 C C . LEU A 1 192 ? 22.684 -14.185 -27.078 1.00 90.06 192 LEU A C 1
ATOM 1449 O O . LEU A 1 192 ? 21.805 -13.377 -27.361 1.00 90.06 192 LEU A O 1
ATOM 1453 N N . THR A 1 193 ? 23.646 -14.526 -27.939 1.00 88.69 193 THR A N 1
ATOM 1454 C CA . THR A 1 193 ? 23.810 -13.913 -29.265 1.00 88.69 193 THR A CA 1
ATOM 1455 C C . THR A 1 193 ? 22.602 -14.117 -30.180 1.00 88.69 193 THR A C 1
ATOM 1457 O O . THR A 1 193 ? 22.212 -13.149 -30.802 1.00 88.69 193 THR A O 1
ATOM 1460 N N . PRO A 1 194 ? 21.913 -15.273 -30.233 1.00 89.06 194 PRO A N 1
ATOM 1461 C CA . PRO A 1 194 ? 20.741 -15.426 -31.105 1.00 89.06 194 PRO A CA 1
ATOM 1462 C C . PRO A 1 194 ? 19.523 -14.573 -30.723 1.00 89.06 194 PRO A C 1
ATOM 1464 O O . PRO A 1 194 ? 18.530 -14.572 -31.447 1.00 89.06 194 PRO A O 1
ATOM 1467 N N . LYS A 1 195 ? 19.547 -13.900 -29.565 1.00 84.19 195 LYS A N 1
ATOM 1468 C CA . LYS A 1 195 ? 18.440 -13.051 -29.107 1.00 84.19 195 LYS A CA 1
ATOM 1469 C C . LYS A 1 195 ? 18.470 -11.631 -29.694 1.00 84.19 195 LYS A C 1
ATOM 1471 O O . LYS A 1 195 ? 17.581 -10.847 -29.374 1.00 84.19 195 LYS A O 1
ATOM 1476 N N . TRP A 1 196 ? 19.468 -11.291 -30.508 1.00 70.00 196 TRP A N 1
ATOM 1477 C CA . TRP A 1 196 ? 19.666 -9.978 -31.128 1.00 70.00 196 TRP A CA 1
ATOM 1478 C C . TRP A 1 196 ? 20.494 -10.104 -32.405 1.00 70.00 196 TRP A C 1
ATOM 1480 O O . TRP A 1 196 ? 20.198 -9.342 -33.349 1.00 70.00 196 TRP A O 1
#

Foldseek 3Di:
DPDQAQEAEEEEEPPDDPPPLLVVLVVVCVPDPRHQYDDHDDCVVCVPDLVLLCVCQVSVHQAYEYEYQCSVVCLVVNLVSCVVNVHHSVSYHYHHCNVVVDDSVPQVVVSSLSVVCSSVVNDSVVVDDPDDDDDDQEEEQEAQAPVSLVVCVVCVVVVTHYHYDYPDPDHHPCLVVDQADPPVRDGSCVVRVVSD

Secondary structure (DSSP, 8-state):
------EEEEEE-TT---HHHHHHHHHHHTTSTTEEEEEE--HHHHTTSSHHHHHHHHHT--EEEEEES-GGGGHHHHHHHHHHTT--GGGEEEEETTTTT--TTT-HHHHHHHHHHHHHT--GGGTS----PPPP--EEEE--BHHHHHHHHHHHHTT--EEEE-SSSS-BGGGGG-SEETTTTEEHHHHHGGG-

Sequence (196 aa):
MNSLSTTGIYFYFSKGTHASNLNEIIAYLDKIPNLKIIHPFDLQAFSGNDRLTKDIENKGVKKVIIAGDSPGMIKSFFAKAVAKTGGNPENIILVDFNEQGISLESAKEKAIALLLSAIYDIPYEQLIENGQLPVNQDTIVIGGGIAGIQSSLEIANAGKKVYLVEKTGTIGGHMAMFDKTFPTLDCAACILTPKW